Protein AF-A0A8H4XC33-F1 (afdb_monomer_lite)

Foldseek 3Di:
DDDDPDPDDDCPDPVNVVVVPPPPVPPPFPCLPLVSVDVVVDADDAAADDPVVLQVVLLVVLVVQQVVLQVLLVCCVVCVVVCLVVLLPDDLVRQLVVLCVVPVPAAADQQLVVVVVVVDDLVRLLVLDDCVVCLQCNPGHSVQSSDSPRVSVVSVVSNPDGQLVCPVVSVVSNVSSDVSNSDDDHDDGQWDAQSHPDDGSSRHRHIDGNVVVVVVVVVVVVVVPDPPPPDDPPDPDDDD

Sequence (240 aa):
MDLRRNHQFDPFSEESQQLYGQDDSVPNIDWSNATEFLTAMGGPMPELPSPTEVRRRANENSTKIFSSYHSLKQILGRHEGTIQKRWTKKTRQQRLQILLKAWPAMPTSHRPDFEAFRKESKEERERGFKYKDHFMWPYINQEDLSQPKLMLLLLNARGRHPPPAFAAADNDAMHLGMVTKALIAIFFNEHTMVLHGATTAEEYGKPVDWTHIQMLLTGCIHGSNSSLVKDSSSLNHRLA

Organism: NCBI:txid1208366

Structure (mmCIF, N/CA/C/O backbone):
data_AF-A0A8H4XC33-F1
#
_entry.id   AF-A0A8H4XC33-F1
#
loop_
_atom_site.group_PDB
_atom_site.id
_atom_site.type_symbol
_atom_site.label_atom_id
_atom_site.label_alt_id
_atom_site.label_comp_id
_atom_site.label_asym_id
_atom_site.label_entity_id
_atom_site.label_seq_id
_atom_site.pdbx_PDB_ins_code
_atom_site.Cartn_x
_atom_site.Cartn_y
_atom_site.Cartn_z
_atom_site.occupancy
_atom_site.B_iso_or_equiv
_atom_site.auth_seq_id
_atom_site.auth_comp_id
_atom_site.auth_asym_id
_atom_site.auth_atom_id
_atom_site.pdbx_PDB_model_num
ATOM 1 N N . MET A 1 1 ? -27.492 25.957 -40.405 1.00 43.25 1 MET A N 1
ATOM 2 C CA . MET A 1 1 ? -27.665 24.683 -39.682 1.00 43.25 1 MET A CA 1
ATOM 3 C C . MET A 1 1 ? -26.274 24.199 -39.341 1.00 43.25 1 MET A C 1
ATOM 5 O O . MET A 1 1 ? -25.521 23.904 -40.259 1.00 43.25 1 MET A O 1
ATOM 9 N N . ASP A 1 2 ? -25.903 24.250 -38.064 1.00 47.25 2 ASP A N 1
ATOM 10 C CA . ASP A 1 2 ? -24.550 23.917 -37.621 1.00 47.25 2 ASP A CA 1
ATOM 11 C C . ASP A 1 2 ? -24.263 22.428 -37.820 1.00 47.25 2 ASP A C 1
ATOM 13 O O . ASP A 1 2 ? -24.884 21.562 -37.197 1.00 47.25 2 ASP A O 1
ATOM 17 N N . LEU A 1 3 ? -23.308 22.139 -38.703 1.00 55.38 3 LEU A N 1
ATOM 18 C CA . LEU A 1 3 ? -22.684 20.830 -38.835 1.00 55.38 3 LEU A CA 1
ATOM 19 C C . LEU A 1 3 ? -21.923 20.556 -37.536 1.00 55.38 3 LEU A C 1
ATOM 21 O O . LEU A 1 3 ? -20.837 21.093 -37.310 1.00 55.38 3 LEU A O 1
ATOM 25 N N . ARG A 1 4 ? -22.507 19.740 -36.652 1.00 59.75 4 ARG A N 1
ATOM 26 C CA . ARG A 1 4 ? -21.780 19.177 -35.509 1.00 59.75 4 ARG A CA 1
ATOM 27 C C . ARG A 1 4 ? -20.501 18.532 -36.039 1.00 59.75 4 ARG A C 1
ATOM 29 O O . ARG A 1 4 ? -20.578 17.639 -36.881 1.00 59.75 4 ARG A O 1
ATOM 36 N N . ARG A 1 5 ? -19.339 18.976 -35.547 1.00 64.31 5 ARG A N 1
ATOM 37 C CA . ARG A 1 5 ? -18.066 18.302 -35.825 1.00 64.31 5 ARG A CA 1
ATOM 38 C C . ARG A 1 5 ? -18.189 16.860 -35.351 1.00 64.31 5 ARG A C 1
ATOM 40 O O . ARG A 1 5 ? -18.452 16.609 -34.175 1.00 64.31 5 ARG A O 1
ATOM 47 N N . ASN A 1 6 ? -18.058 15.931 -36.287 1.00 71.19 6 ASN A N 1
ATOM 48 C CA . ASN A 1 6 ? -18.017 14.520 -35.970 1.00 71.19 6 ASN A CA 1
ATOM 49 C C . ASN A 1 6 ? -16.629 14.214 -35.390 1.00 71.19 6 ASN A C 1
ATOM 51 O O . ASN A 1 6 ? -15.632 14.360 -36.084 1.00 71.19 6 ASN A O 1
ATOM 55 N N . HIS A 1 7 ? -16.568 13.853 -34.108 1.00 74.94 7 HIS A N 1
ATOM 56 C CA . HIS A 1 7 ? -15.327 13.472 -33.415 1.00 74.94 7 HIS A CA 1
ATOM 57 C C . HIS A 1 7 ? -15.080 11.958 -33.449 1.00 74.94 7 HIS A C 1
ATOM 59 O O . HIS A 1 7 ? -14.221 11.445 -32.734 1.00 74.94 7 HIS A O 1
ATOM 65 N N . GLN A 1 8 ? -15.880 11.228 -34.223 1.00 77.50 8 GLN A N 1
ATOM 66 C CA . GLN A 1 8 ? -15.767 9.789 -34.353 1.00 77.50 8 GLN A CA 1
ATOM 67 C C . GLN A 1 8 ? -14.624 9.470 -35.317 1.00 77.50 8 GLN A C 1
ATOM 69 O O . GLN A 1 8 ? -14.627 9.927 -36.458 1.00 77.50 8 GLN A O 1
ATOM 74 N N . PHE A 1 9 ? -13.635 8.725 -34.827 1.00 77.44 9 PHE A N 1
ATOM 75 C CA . PHE A 1 9 ? -12.493 8.292 -35.624 1.00 77.44 9 PHE A CA 1
ATOM 76 C C . PHE A 1 9 ? -12.973 7.388 -36.767 1.00 77.44 9 PHE A C 1
ATOM 78 O O . PHE A 1 9 ? -13.566 6.338 -36.511 1.00 77.44 9 PHE A O 1
ATOM 85 N N . ASP A 1 10 ? -12.736 7.814 -38.009 1.00 80.88 10 ASP A N 1
ATOM 86 C CA . ASP A 1 10 ? -13.006 7.034 -39.215 1.00 80.88 10 ASP A CA 1
ATOM 87 C C . ASP A 1 10 ? -11.683 6.475 -39.763 1.00 80.88 10 ASP A C 1
ATOM 89 O O . ASP A 1 10 ? -10.930 7.224 -40.397 1.00 80.88 10 ASP A O 1
ATOM 93 N N . PRO A 1 11 ? -11.397 5.175 -39.549 1.00 74.44 11 PRO A N 1
ATOM 94 C CA . PRO A 1 11 ? -10.138 4.559 -39.959 1.00 74.44 11 PRO A CA 1
ATOM 95 C C . PRO A 1 11 ? -9.949 4.506 -41.482 1.00 74.44 11 PRO A C 1
ATOM 97 O O . PRO A 1 11 ? -8.845 4.215 -41.936 1.00 74.44 11 PRO A O 1
ATOM 100 N N . PHE A 1 12 ? -10.992 4.780 -42.275 1.00 80.31 12 PHE A N 1
ATOM 101 C CA . PHE A 1 12 ? -10.938 4.767 -43.739 1.00 80.31 12 PHE A CA 1
ATOM 102 C C . PHE A 1 12 ? -10.943 6.168 -44.363 1.00 80.31 12 PHE A C 1
ATOM 104 O O . PHE A 1 12 ? -10.911 6.281 -45.589 1.00 80.31 12 PHE A O 1
ATOM 111 N N . SER A 1 13 ? -10.954 7.223 -43.545 1.00 81.81 13 SER A N 1
ATOM 112 C CA . SER A 1 13 ? -10.859 8.609 -44.013 1.00 81.81 13 SER A CA 1
ATOM 113 C C . SER A 1 13 ? -9.546 8.881 -44.757 1.00 81.81 13 SER A C 1
ATOM 115 O O . SER A 1 13 ? -8.515 8.278 -44.458 1.00 81.81 13 SER A O 1
ATOM 117 N N . GLU A 1 14 ? -9.556 9.830 -45.700 1.00 75.69 14 GLU A N 1
ATOM 118 C CA . GLU A 1 14 ? -8.335 10.279 -46.395 1.00 75.69 14 GLU A CA 1
ATOM 119 C C . GLU A 1 14 ? -7.260 10.771 -45.410 1.00 75.69 14 GLU A C 1
ATOM 121 O O . GLU A 1 14 ? -6.078 10.515 -45.615 1.00 75.69 14 GLU A O 1
ATOM 126 N N . GLU A 1 15 ? -7.668 11.409 -44.307 1.00 73.62 15 GLU A N 1
ATOM 127 C CA . GLU A 1 15 ? -6.778 11.838 -43.218 1.00 73.62 15 GLU A CA 1
ATOM 128 C C . GLU A 1 15 ? -6.097 10.639 -42.534 1.00 73.62 15 GLU A C 1
ATOM 130 O O . GLU A 1 15 ? -4.891 10.659 -42.299 1.00 73.62 15 GLU A O 1
ATOM 135 N N . SER A 1 16 ? -6.834 9.548 -42.291 1.00 72.12 16 SER A N 1
ATOM 136 C CA . SER A 1 16 ? -6.253 8.314 -41.743 1.00 72.12 16 SER A CA 1
ATOM 137 C C . SER A 1 16 ? -5.345 7.609 -42.751 1.00 72.12 16 SER A C 1
ATOM 139 O O . SER A 1 16 ? -4.293 7.102 -42.375 1.00 72.12 16 SER A O 1
ATOM 141 N N . GLN A 1 17 ? -5.696 7.612 -44.040 1.00 71.50 17 GLN A N 1
ATOM 142 C CA . GLN A 1 17 ? -4.863 7.033 -45.101 1.00 71.50 17 GL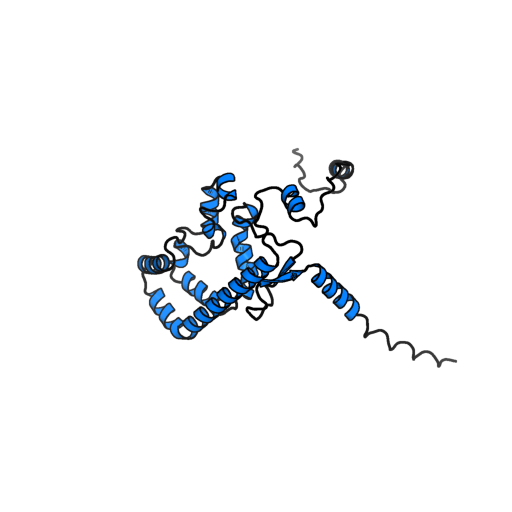N A CA 1
ATOM 143 C C . GLN A 1 17 ? -3.530 7.781 -45.272 1.00 71.50 17 GLN A C 1
ATOM 145 O O . GLN A 1 17 ? -2.513 7.152 -45.562 1.00 71.50 17 GLN A O 1
ATOM 150 N N . GLN A 1 18 ? -3.506 9.096 -45.028 1.00 67.44 18 GLN A N 1
ATOM 151 C CA . GLN A 1 18 ? -2.278 9.898 -45.039 1.00 67.44 18 GLN A CA 1
ATOM 152 C C . GLN A 1 18 ? -1.321 9.532 -43.893 1.00 67.44 18 GLN A C 1
ATOM 154 O O . GLN A 1 18 ? -0.112 9.539 -44.106 1.00 67.44 18 GLN A O 1
ATOM 159 N N . LEU A 1 19 ? -1.836 9.119 -42.726 1.00 62.94 19 LEU A N 1
ATOM 160 C CA . LEU A 1 19 ? -1.011 8.642 -41.604 1.00 62.94 19 LEU A CA 1
ATOM 161 C C . LEU A 1 19 ? -0.298 7.312 -41.905 1.00 62.94 19 LEU A C 1
ATOM 163 O O . LEU A 1 19 ? 0.776 7.064 -41.367 1.00 62.94 19 LEU A O 1
ATOM 167 N N . TYR A 1 20 ? -0.871 6.459 -42.761 1.00 58.78 20 TYR A N 1
ATOM 168 C CA . TYR A 1 20 ? -0.251 5.190 -43.173 1.00 58.78 20 TYR A CA 1
ATOM 169 C C . TYR A 1 20 ? 0.753 5.346 -44.325 1.00 58.78 20 TYR A C 1
ATOM 171 O O . TYR A 1 20 ? 1.583 4.463 -44.530 1.00 58.78 20 TYR A O 1
ATOM 179 N N . GLY A 1 21 ? 0.657 6.431 -45.102 1.00 55.84 21 GLY A N 1
ATOM 180 C CA . GLY A 1 21 ? 1.517 6.701 -46.261 1.00 55.84 21 GLY A CA 1
ATOM 181 C C . GLY A 1 21 ? 2.782 7.498 -45.940 1.00 55.84 21 GLY A C 1
ATOM 182 O O . GLY A 1 21 ? 3.617 7.697 -46.823 1.00 55.84 21 GLY A O 1
ATOM 183 N N . GLN A 1 22 ? 2.923 7.968 -44.702 1.00 56.00 22 GLN A N 1
ATOM 184 C CA . GLN A 1 22 ? 4.105 8.679 -44.251 1.00 56.00 22 GLN A CA 1
ATOM 185 C C . GLN A 1 22 ? 5.155 7.647 -43.816 1.00 56.00 22 GLN A C 1
ATOM 187 O O . GLN A 1 22 ? 5.096 7.112 -42.711 1.00 56.00 22 GLN A O 1
ATOM 192 N N . ASP A 1 23 ? 6.100 7.337 -44.709 1.00 54.41 23 ASP A N 1
ATOM 193 C CA . ASP A 1 23 ? 7.349 6.626 -44.389 1.00 54.41 23 ASP A CA 1
ATOM 194 C C . ASP A 1 23 ? 8.243 7.552 -43.548 1.00 54.41 23 ASP A C 1
ATOM 196 O O . ASP A 1 23 ? 9.328 7.977 -43.947 1.00 54.41 23 ASP A O 1
ATOM 200 N N . ASP A 1 24 ? 7.732 7.950 -42.383 1.00 56.59 24 ASP A N 1
ATOM 201 C CA . ASP A 1 24 ? 8.553 8.468 -41.310 1.00 56.59 24 ASP A CA 1
ATOM 202 C C . ASP A 1 24 ? 9.349 7.257 -40.847 1.00 56.59 24 ASP A C 1
ATOM 204 O O . ASP A 1 24 ? 8.843 6.427 -40.093 1.00 56.59 24 ASP A O 1
ATOM 208 N N . SER A 1 25 ? 10.560 7.116 -41.386 1.00 57.09 25 SER A N 1
ATOM 209 C CA . SER A 1 25 ? 11.497 6.052 -41.061 1.00 57.09 25 SER A CA 1
ATOM 210 C C . SER A 1 25 ? 11.599 5.951 -39.543 1.00 57.09 25 SER A C 1
ATOM 212 O O . SER A 1 25 ? 12.321 6.732 -38.911 1.00 57.09 25 SER A O 1
ATOM 214 N N . VAL A 1 26 ? 10.823 5.045 -38.947 1.00 58.88 26 VAL A N 1
ATOM 215 C CA . VAL A 1 26 ? 10.834 4.840 -37.507 1.00 58.88 26 VAL A CA 1
ATOM 216 C C . VAL A 1 26 ? 12.280 4.471 -37.209 1.00 58.88 26 VAL A C 1
ATOM 218 O O . VAL A 1 26 ? 12.784 3.529 -37.833 1.00 58.88 26 VAL A O 1
ATOM 221 N N . PRO A 1 27 ? 12.999 5.240 -36.371 1.00 66.88 27 PRO A N 1
ATOM 222 C CA . PRO A 1 27 ? 14.381 4.913 -36.072 1.00 66.88 27 PRO A CA 1
ATOM 223 C C . PRO A 1 27 ? 14.435 3.441 -35.666 1.00 66.88 27 PRO A C 1
ATOM 225 O O . PRO A 1 27 ? 13.534 2.965 -34.972 1.00 66.88 27 PRO A O 1
ATOM 228 N N . ASN A 1 28 ? 15.436 2.713 -36.169 1.00 78.81 28 ASN A N 1
ATOM 229 C CA . ASN A 1 28 ? 15.623 1.292 -35.888 1.00 78.81 28 ASN A CA 1
ATOM 230 C C . ASN A 1 28 ? 15.989 1.119 -34.406 1.00 78.81 28 ASN A C 1
ATOM 232 O O . ASN A 1 28 ? 17.160 0.993 -34.062 1.00 78.81 28 ASN A O 1
ATOM 236 N N . ILE A 1 29 ? 14.979 1.239 -33.549 1.00 79.75 29 ILE A N 1
ATOM 237 C CA . ILE A 1 29 ? 15.050 1.136 -32.100 1.00 79.75 29 ILE A CA 1
ATOM 238 C C . ILE A 1 29 ? 15.049 -0.347 -31.770 1.00 79.75 29 ILE A C 1
ATOM 240 O O . ILE A 1 29 ? 14.124 -1.071 -32.155 1.00 79.75 29 ILE A O 1
ATOM 244 N N . ASP A 1 30 ? 16.058 -0.795 -31.029 1.00 82.00 30 ASP A N 1
ATOM 245 C CA . ASP A 1 30 ? 16.004 -2.109 -30.413 1.00 82.00 30 ASP A CA 1
ATOM 246 C C . ASP A 1 30 ? 15.009 -2.065 -29.245 1.00 82.00 30 ASP A C 1
ATOM 248 O O . ASP A 1 30 ? 15.321 -1.632 -28.136 1.00 82.00 30 ASP A O 1
ATOM 252 N N . TRP A 1 31 ? 13.778 -2.513 -29.498 1.00 77.50 31 TRP A N 1
ATOM 253 C CA . TRP A 1 31 ? 12.710 -2.566 -28.495 1.00 77.50 31 TRP A CA 1
ATOM 254 C C . TRP A 1 31 ? 13.004 -3.548 -27.348 1.00 7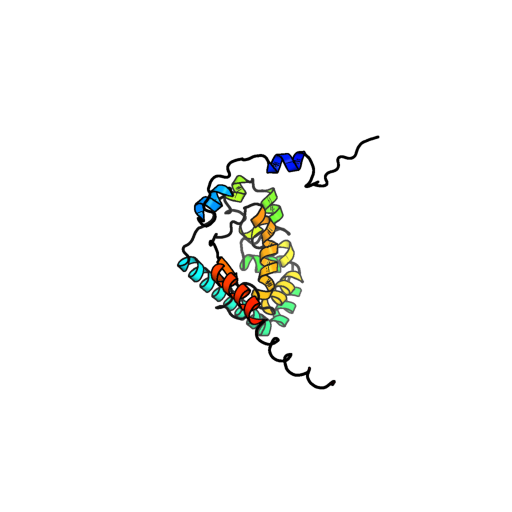7.50 31 TRP A C 1
ATOM 256 O O . TRP A 1 31 ? 12.365 -3.451 -26.300 1.00 77.50 31 TRP A O 1
ATOM 266 N N . SER A 1 32 ? 13.982 -4.449 -27.510 1.00 79.50 32 SER A N 1
ATOM 267 C CA . SER A 1 32 ? 14.494 -5.316 -26.442 1.00 79.50 32 SER A CA 1
ATOM 268 C C . SER A 1 32 ? 15.621 -4.655 -25.637 1.00 79.50 32 SER A C 1
ATOM 270 O O . SER A 1 32 ? 15.938 -5.103 -24.531 1.00 79.50 32 SER A O 1
ATOM 272 N N . ASN A 1 33 ? 16.201 -3.550 -26.115 1.00 84.19 33 ASN A N 1
ATOM 273 C CA . ASN A 1 33 ? 17.115 -2.732 -25.330 1.00 84.19 33 ASN A CA 1
ATOM 274 C C . ASN A 1 33 ? 16.324 -1.768 -24.438 1.00 84.19 33 ASN A C 1
ATOM 276 O O . ASN A 1 33 ? 15.783 -0.758 -24.885 1.00 84.19 33 ASN A O 1
ATOM 280 N N . ALA A 1 34 ? 16.325 -2.048 -23.132 1.00 82.19 34 ALA A N 1
ATOM 281 C CA . ALA A 1 34 ? 15.631 -1.247 -22.124 1.00 82.19 34 ALA A CA 1
ATOM 282 C C . ALA A 1 34 ? 15.929 0.261 -22.211 1.00 82.19 34 ALA A C 1
ATOM 284 O O . ALA A 1 34 ? 15.036 1.077 -21.998 1.00 82.19 34 ALA A O 1
ATOM 285 N N . THR A 1 35 ? 17.174 0.640 -22.512 1.00 85.38 35 THR A N 1
ATOM 286 C CA . THR A 1 35 ? 17.578 2.052 -22.551 1.00 85.38 35 THR A CA 1
ATOM 287 C C . THR A 1 35 ? 17.027 2.736 -23.795 1.00 85.38 35 THR A C 1
ATOM 289 O O . THR A 1 35 ? 16.424 3.798 -23.677 1.00 85.38 35 THR A O 1
ATOM 292 N N . GLU A 1 36 ? 17.178 2.118 -24.969 1.00 84.12 36 GLU A N 1
ATOM 293 C CA . GLU A 1 36 ? 16.654 2.666 -26.226 1.00 84.12 36 GLU A CA 1
ATOM 294 C C . GLU A 1 36 ? 15.127 2.771 -26.195 1.00 84.12 36 GLU A C 1
ATOM 296 O O . GLU A 1 36 ? 14.578 3.823 -26.529 1.00 84.12 36 GLU A O 1
ATOM 301 N N . PHE A 1 37 ? 14.454 1.734 -25.686 1.00 81.38 37 PHE A N 1
ATOM 302 C CA . PHE A 1 37 ? 13.011 1.727 -25.465 1.00 81.38 37 PHE A CA 1
ATOM 303 C C . PHE A 1 37 ? 12.550 2.906 -24.598 1.00 81.38 37 PHE A C 1
ATOM 305 O O . PHE A 1 37 ? 11.680 3.683 -24.994 1.00 81.38 37 PHE A O 1
ATOM 312 N N . LEU A 1 38 ? 13.138 3.068 -23.409 1.00 83.75 38 LEU A N 1
ATOM 313 C CA . LEU A 1 38 ? 12.729 4.110 -22.465 1.00 83.75 38 LEU A CA 1
ATOM 314 C C . LEU A 1 38 ? 13.062 5.515 -22.976 1.00 83.75 38 LEU A C 1
ATOM 316 O O . LEU A 1 38 ? 12.283 6.445 -22.761 1.00 83.75 38 LEU A O 1
ATOM 320 N N . THR A 1 39 ? 14.182 5.677 -23.684 1.00 85.31 39 THR A N 1
ATOM 321 C CA . THR A 1 39 ? 14.526 6.939 -24.346 1.00 85.31 39 THR A CA 1
ATOM 322 C C . THR A 1 39 ? 13.511 7.295 -25.430 1.00 85.31 39 THR A C 1
ATOM 324 O O . THR A 1 39 ? 13.077 8.445 -25.477 1.00 85.31 39 THR A O 1
ATOM 327 N N . ALA A 1 40 ? 13.083 6.330 -26.248 1.00 83.88 40 ALA A N 1
ATOM 328 C CA . ALA A 1 40 ? 12.067 6.546 -27.277 1.00 83.88 40 ALA A CA 1
ATOM 329 C C . ALA A 1 40 ? 10.687 6.890 -26.686 1.00 83.88 40 ALA A C 1
ATOM 331 O O . ALA A 1 40 ? 9.989 7.756 -27.209 1.00 83.88 40 ALA A O 1
ATOM 332 N N . MET A 1 41 ? 10.309 6.261 -25.566 1.00 78.75 41 MET A N 1
ATOM 333 C CA . MET A 1 41 ? 9.047 6.533 -24.859 1.00 78.75 41 MET A CA 1
ATOM 334 C C . MET A 1 41 ? 9.023 7.904 -24.156 1.00 78.75 41 MET A C 1
ATOM 336 O O . MET A 1 41 ? 7.950 8.476 -23.938 1.00 78.75 41 MET A O 1
ATOM 340 N N . GLY A 1 42 ? 10.197 8.444 -23.808 1.00 81.19 42 GLY A N 1
ATOM 341 C CA . GLY A 1 42 ? 10.372 9.747 -23.169 1.00 81.19 42 GLY A CA 1
ATOM 342 C C . GLY A 1 42 ? 9.878 9.831 -21.714 1.00 81.19 42 GLY A C 1
ATOM 343 O O . GLY A 1 42 ? 9.166 8.977 -21.190 1.00 81.19 42 GLY A O 1
ATOM 344 N N . GLY A 1 43 ? 10.224 10.928 -21.032 1.00 79.06 43 GLY A N 1
ATOM 345 C CA . GLY A 1 43 ? 9.919 11.132 -19.609 1.00 79.06 43 GLY A CA 1
ATOM 346 C C . GLY A 1 43 ? 11.085 10.789 -18.675 1.00 79.06 43 GLY A C 1
ATOM 347 O O . GLY A 1 43 ? 12.214 10.627 -19.134 1.00 79.06 43 GLY A O 1
ATOM 348 N N . PRO A 1 44 ? 10.842 10.741 -17.355 1.00 82.75 44 PRO A N 1
ATOM 349 C CA . PRO A 1 44 ? 11.894 10.470 -16.388 1.00 82.75 44 PRO A CA 1
ATOM 350 C C . PRO A 1 44 ? 12.352 9.011 -16.495 1.00 82.75 44 PRO A C 1
ATOM 352 O O . PRO A 1 44 ? 11.532 8.092 -16.497 1.00 82.75 44 PRO A O 1
ATOM 355 N N . MET A 1 45 ? 13.669 8.809 -16.575 1.00 84.94 45 MET A N 1
ATOM 356 C CA . MET A 1 45 ? 14.270 7.480 -16.675 1.00 84.94 45 MET A CA 1
ATOM 357 C C . MET A 1 45 ? 14.035 6.696 -15.368 1.00 84.94 45 MET A C 1
ATOM 359 O O . MET A 1 45 ? 14.431 7.180 -14.301 1.00 84.94 45 MET A O 1
ATOM 363 N N . PRO A 1 46 ? 13.401 5.510 -15.412 1.00 86.44 46 PRO A N 1
ATOM 364 C CA . PRO A 1 46 ? 13.229 4.660 -14.241 1.00 86.44 46 PRO A CA 1
ATOM 365 C C . PRO A 1 46 ? 14.554 4.053 -13.767 1.00 86.44 46 PRO A C 1
ATOM 367 O O . PRO A 1 46 ? 15.562 4.040 -14.472 1.00 86.44 46 PRO A O 1
ATOM 370 N N . GLU A 1 47 ? 14.538 3.487 -12.561 1.00 88.19 47 GLU A N 1
ATOM 371 C CA . GLU A 1 47 ? 15.629 2.625 -12.109 1.00 88.19 47 GLU A CA 1
ATOM 372 C C . GLU A 1 47 ? 15.675 1.350 -12.970 1.00 88.19 47 GLU A C 1
ATOM 374 O O . GLU A 1 47 ? 14.641 0.711 -13.192 1.00 88.19 47 GLU A O 1
ATOM 379 N N . LEU A 1 48 ? 16.885 0.969 -13.394 1.00 88.44 48 LEU A N 1
ATOM 380 C CA . LEU A 1 48 ? 17.188 -0.247 -14.158 1.00 88.44 48 LEU A CA 1
ATOM 381 C C . LEU A 1 48 ? 18.064 -1.207 -13.329 1.00 88.44 48 LEU A C 1
ATOM 383 O O . LEU A 1 48 ? 19.256 -1.365 -13.604 1.00 88.44 48 LEU A O 1
ATOM 387 N N . PRO A 1 49 ? 17.524 -1.813 -12.258 1.00 88.06 49 PRO A N 1
ATOM 388 C CA . PRO A 1 49 ? 18.277 -2.743 -11.426 1.00 88.06 49 PRO A CA 1
ATOM 389 C C . PRO A 1 49 ? 18.598 -4.044 -12.173 1.00 88.06 49 PRO A C 1
ATOM 391 O O . PRO A 1 49 ? 17.871 -4.482 -13.064 1.00 88.06 49 PRO A O 1
ATOM 394 N N . SER A 1 50 ? 19.673 -4.718 -11.755 1.00 90.00 50 SER A N 1
ATOM 395 C CA . SER A 1 50 ? 20.026 -6.029 -12.307 1.00 90.00 50 SER A CA 1
ATOM 396 C C . SER A 1 50 ? 18.959 -7.089 -11.975 1.00 90.00 50 SER A C 1
ATOM 398 O O . SER A 1 50 ? 18.295 -6.995 -10.937 1.00 90.00 50 SER A O 1
ATOM 400 N N . PRO A 1 51 ? 18.826 -8.165 -12.775 1.00 88.69 51 PRO A N 1
ATOM 401 C CA . PRO A 1 51 ? 17.853 -9.226 -12.504 1.00 88.69 51 PRO A CA 1
ATOM 402 C C . PRO A 1 51 ? 17.992 -9.855 -11.109 1.00 88.69 51 PRO A C 1
ATOM 404 O O . PRO A 1 51 ? 17.004 -10.211 -10.466 1.00 88.69 51 PRO A O 1
ATOM 407 N N . THR A 1 52 ? 19.227 -9.989 -10.620 1.00 91.25 52 THR A N 1
ATOM 408 C CA . THR A 1 52 ? 19.513 -10.513 -9.277 1.00 91.25 52 THR A CA 1
ATOM 409 C C . THR A 1 52 ? 19.014 -9.566 -8.192 1.00 91.25 52 THR A C 1
ATOM 411 O O . THR A 1 52 ? 18.414 -10.020 -7.219 1.00 91.25 52 THR A O 1
ATOM 414 N N . GLU A 1 53 ? 19.196 -8.261 -8.382 1.00 92.56 53 GLU A N 1
ATOM 415 C CA . GLU A 1 53 ? 18.711 -7.248 -7.450 1.00 92.56 53 GLU A CA 1
ATOM 416 C C . GLU A 1 53 ? 17.178 -7.192 -7.418 1.00 92.56 53 GLU A C 1
ATOM 418 O O . GLU A 1 53 ? 16.592 -7.155 -6.337 1.00 92.56 53 GLU A O 1
ATOM 423 N N . VAL A 1 54 ? 16.514 -7.278 -8.577 1.00 91.69 54 VAL A N 1
ATOM 424 C CA . VAL A 1 54 ? 15.043 -7.349 -8.649 1.00 91.69 54 VAL A CA 1
ATOM 425 C C . VAL A 1 54 ? 14.520 -8.561 -7.889 1.00 91.69 54 VAL A C 1
ATOM 427 O O . VAL A 1 54 ? 13.638 -8.416 -7.043 1.00 91.69 54 VAL A O 1
ATOM 430 N N . ARG A 1 55 ? 15.084 -9.751 -8.137 1.00 92.56 55 ARG A N 1
ATOM 431 C CA . ARG A 1 55 ? 14.684 -10.983 -7.439 1.00 92.56 55 ARG A CA 1
ATOM 432 C C . ARG A 1 55 ? 14.882 -10.877 -5.929 1.00 92.56 55 ARG A C 1
ATOM 434 O O . ARG A 1 55 ? 13.995 -11.277 -5.176 1.00 92.56 55 ARG A O 1
ATOM 441 N N . ARG A 1 56 ? 16.005 -10.304 -5.488 1.00 95.00 56 ARG A N 1
ATOM 442 C CA . ARG A 1 56 ? 16.291 -10.069 -4.068 1.00 95.00 56 ARG A CA 1
ATOM 443 C C . ARG A 1 56 ? 15.256 -9.131 -3.442 1.00 95.00 56 ARG A C 1
ATOM 445 O O . ARG A 1 56 ? 14.617 -9.506 -2.463 1.00 95.00 56 ARG A O 1
ATOM 452 N N . ARG A 1 57 ? 15.034 -7.947 -4.031 1.00 95.06 57 ARG A N 1
ATOM 453 C CA . ARG A 1 57 ? 14.047 -6.966 -3.538 1.00 95.06 57 ARG A CA 1
ATOM 454 C C . ARG A 1 57 ? 12.635 -7.544 -3.507 1.00 95.06 57 ARG A C 1
ATOM 456 O O . ARG A 1 57 ? 11.916 -7.343 -2.532 1.00 95.06 57 ARG A O 1
ATOM 463 N N . ALA A 1 58 ? 12.244 -8.266 -4.553 1.00 94.00 58 ALA A N 1
ATOM 464 C CA . ALA A 1 58 ? 10.942 -8.912 -4.637 1.00 94.00 58 ALA A CA 1
ATOM 465 C C . ALA A 1 58 ? 10.738 -9.929 -3.505 1.00 94.00 58 ALA A C 1
ATOM 467 O O . ALA A 1 58 ? 9.729 -9.869 -2.802 1.00 94.00 58 ALA A O 1
ATOM 468 N N . ASN A 1 59 ? 11.722 -10.803 -3.273 1.00 95.44 59 ASN A N 1
ATOM 469 C CA . ASN A 1 59 ? 11.666 -11.793 -2.201 1.00 95.44 59 ASN A CA 1
ATOM 470 C C . ASN A 1 59 ? 11.616 -11.141 -0.807 1.00 95.44 59 ASN A C 1
ATOM 472 O O . ASN A 1 59 ? 10.774 -11.502 0.019 1.00 95.44 59 ASN A O 1
ATOM 476 N N . GLU A 1 60 ? 12.455 -10.133 -0.558 1.00 97.06 60 GLU A N 1
ATOM 477 C CA . GLU A 1 60 ? 12.469 -9.401 0.712 1.00 97.06 60 GLU A CA 1
ATOM 478 C C . GLU A 1 60 ? 11.141 -8.691 0.981 1.00 97.06 60 GLU A C 1
ATOM 480 O O . GLU A 1 60 ? 10.614 -8.744 2.095 1.00 97.06 60 GLU A O 1
ATOM 485 N N . ASN A 1 61 ? 10.581 -8.032 -0.034 1.00 96.31 61 ASN A N 1
ATOM 486 C CA . ASN A 1 61 ? 9.315 -7.320 0.091 1.00 96.31 61 ASN A CA 1
ATOM 487 C C . ASN A 1 61 ? 8.154 -8.284 0.310 1.00 96.31 61 ASN A C 1
ATOM 489 O O . ASN A 1 61 ? 7.352 -8.062 1.215 1.00 96.31 61 ASN A O 1
ATOM 493 N N . SER A 1 62 ? 8.087 -9.375 -0.453 1.00 97.06 62 SER A N 1
ATOM 494 C CA . SER A 1 62 ? 7.048 -10.386 -0.274 1.00 97.06 62 SER A CA 1
ATOM 495 C C . SER A 1 62 ? 7.092 -11.001 1.127 1.00 97.06 62 SER A C 1
ATOM 497 O O . SER A 1 62 ? 6.079 -11.036 1.830 1.00 97.06 62 SER A O 1
ATOM 499 N N . THR A 1 63 ? 8.288 -11.352 1.606 1.00 97.69 63 THR A N 1
ATOM 500 C CA . THR A 1 63 ? 8.496 -11.859 2.971 1.00 97.69 63 THR A CA 1
ATOM 501 C C . THR A 1 63 ? 7.991 -10.868 4.025 1.00 97.69 63 THR A C 1
ATOM 503 O O . THR A 1 63 ? 7.259 -11.246 4.943 1.00 97.69 63 THR A O 1
ATOM 506 N N . LYS A 1 64 ? 8.318 -9.575 3.887 1.00 98.06 64 LYS A N 1
ATOM 507 C CA . LYS A 1 64 ? 7.851 -8.516 4.802 1.00 98.06 64 LYS A CA 1
ATOM 508 C C . LYS A 1 64 ? 6.334 -8.331 4.760 1.00 98.06 64 LYS A C 1
ATOM 510 O O . LYS A 1 64 ? 5.713 -8.176 5.815 1.00 98.06 64 LYS A O 1
ATOM 515 N N . ILE A 1 65 ? 5.741 -8.355 3.567 1.00 97.38 65 ILE A N 1
ATOM 516 C CA . ILE A 1 65 ? 4.295 -8.214 3.356 1.00 97.38 65 ILE A CA 1
ATOM 517 C C . ILE A 1 65 ? 3.557 -9.365 4.041 1.00 97.38 65 ILE A C 1
ATOM 519 O O . ILE A 1 65 ? 2.656 -9.124 4.847 1.00 97.38 65 ILE A O 1
ATOM 523 N N . PHE A 1 66 ? 3.970 -10.609 3.793 1.00 97.38 66 PHE A N 1
ATOM 524 C CA . PHE A 1 66 ? 3.345 -11.772 4.416 1.00 97.38 66 PHE A CA 1
ATOM 525 C C . PHE A 1 66 ? 3.584 -11.811 5.925 1.00 97.38 66 PHE A C 1
ATOM 527 O O . PHE A 1 66 ? 2.653 -12.108 6.669 1.00 97.38 66 PHE A O 1
ATOM 534 N N . SER A 1 67 ? 4.776 -11.463 6.411 1.00 97.94 67 SER A N 1
ATOM 535 C CA . SER A 1 67 ? 5.044 -11.365 7.854 1.00 97.94 67 SER A CA 1
ATOM 536 C C . SER A 1 67 ? 4.118 -10.347 8.539 1.00 97.94 67 SER A C 1
ATOM 538 O O . SER A 1 67 ? 3.504 -10.632 9.575 1.00 97.94 67 SER A O 1
ATOM 540 N N . SER A 1 68 ? 3.926 -9.184 7.909 1.00 97.56 68 SER A N 1
ATOM 541 C CA . SER A 1 68 ? 3.023 -8.134 8.391 1.00 97.56 68 SER A CA 1
ATOM 542 C C . SER A 1 68 ? 1.556 -8.578 8.357 1.00 97.56 68 SER A C 1
ATOM 544 O O . SER A 1 68 ? 0.830 -8.369 9.330 1.00 97.56 68 SER A O 1
ATOM 546 N N . TYR A 1 69 ? 1.128 -9.257 7.285 1.00 97.75 69 TYR A N 1
ATOM 547 C CA . TYR A 1 69 ? -0.206 -9.857 7.172 1.00 97.75 69 TYR A CA 1
ATOM 548 C C . TYR A 1 69 ? -0.477 -10.868 8.293 1.00 97.75 69 TYR A C 1
ATOM 550 O O . TYR A 1 69 ? -1.487 -10.759 8.988 1.00 97.75 69 TYR A O 1
ATOM 558 N N . HIS A 1 70 ? 0.431 -11.822 8.518 1.00 98.00 70 HIS A N 1
ATOM 559 C CA . HIS A 1 70 ? 0.276 -12.824 9.573 1.00 98.00 70 HIS A CA 1
ATOM 560 C C . HIS A 1 70 ? 0.218 -12.180 10.958 1.00 98.00 70 HIS A C 1
ATOM 562 O O . HIS A 1 70 ? -0.640 -12.540 11.767 1.00 98.00 70 HIS A O 1
ATOM 568 N N . SER A 1 71 ? 1.075 -11.190 11.211 1.00 98.06 71 SER A N 1
ATOM 569 C CA . SER A 1 71 ? 1.076 -10.434 12.464 1.00 98.06 71 SER A CA 1
ATOM 570 C C . SER A 1 71 ? -0.264 -9.730 12.691 1.00 98.06 71 SER A C 1
ATOM 572 O O . SER A 1 71 ? -0.878 -9.889 13.748 1.00 98.06 71 SER A O 1
ATOM 574 N N . LEU A 1 72 ? -0.776 -9.015 11.683 1.00 98.12 72 LEU A N 1
ATOM 575 C CA . LEU A 1 72 ? -2.077 -8.349 11.755 1.00 98.12 72 LEU A CA 1
ATOM 576 C C . LEU A 1 72 ? -3.216 -9.354 11.974 1.00 98.12 72 LEU A C 1
ATOM 578 O O . LEU A 1 72 ? -4.052 -9.156 12.856 1.00 98.12 72 LEU A O 1
ATOM 582 N N . LYS A 1 73 ? -3.226 -10.456 11.219 1.00 98.12 73 LYS A N 1
ATOM 583 C CA . LYS A 1 73 ? -4.218 -11.530 11.342 1.00 98.12 73 LYS A CA 1
ATOM 584 C C . LYS A 1 73 ? -4.253 -12.110 12.755 1.00 98.12 73 LYS A C 1
ATOM 586 O O . LYS A 1 73 ? -5.331 -12.264 13.326 1.00 98.12 73 LYS A O 1
ATOM 591 N N . GLN A 1 74 ? -3.091 -12.386 13.350 1.00 98.19 74 GLN A N 1
ATOM 592 C CA . GLN A 1 74 ? -2.993 -12.890 14.723 1.00 98.19 74 GLN A CA 1
ATOM 593 C C . GLN A 1 74 ? -3.467 -11.862 15.757 1.00 98.19 74 GLN A C 1
ATOM 595 O O . GLN A 1 74 ? -4.192 -12.220 16.689 1.00 98.19 74 GLN A O 1
ATOM 600 N N . ILE A 1 75 ? -3.093 -10.589 15.591 1.00 98.12 75 ILE A N 1
ATOM 601 C CA . ILE A 1 75 ? -3.545 -9.498 16.464 1.00 98.12 75 ILE A CA 1
ATOM 602 C C . ILE A 1 75 ? -5.070 -9.400 16.435 1.00 98.12 75 ILE A C 1
ATOM 604 O O . ILE A 1 75 ? -5.696 -9.347 17.492 1.00 98.12 75 ILE A O 1
ATOM 608 N N . LEU A 1 76 ? -5.683 -9.417 15.250 1.00 98.00 76 LEU A N 1
ATOM 609 C CA . LEU A 1 76 ? -7.138 -9.351 15.131 1.00 98.00 76 LEU A CA 1
ATOM 610 C C . LEU A 1 76 ? -7.809 -10.609 15.685 1.00 98.00 76 LEU A C 1
ATOM 612 O O . LEU A 1 76 ? -8.756 -10.481 16.455 1.00 98.00 76 LEU A O 1
ATOM 616 N N . GLY A 1 77 ? -7.267 -11.800 15.422 1.00 97.56 77 GLY A N 1
ATOM 617 C CA . GLY A 1 77 ? -7.798 -13.045 15.984 1.00 97.56 77 GLY A CA 1
ATOM 618 C C . GLY A 1 77 ? -7.897 -13.033 17.516 1.00 97.56 77 GLY A C 1
ATOM 619 O O . GLY A 1 77 ? -8.838 -13.586 18.075 1.00 97.56 77 GLY A O 1
ATOM 620 N N . ARG A 1 78 ? -6.966 -12.357 18.204 1.00 98.06 78 ARG A N 1
ATOM 621 C CA . ARG A 1 78 ? -6.955 -12.253 19.675 1.00 98.06 78 ARG A CA 1
ATOM 622 C C . ARG A 1 78 ? -7.676 -11.020 20.215 1.00 98.06 78 ARG A C 1
ATOM 624 O O . ARG A 1 78 ? -8.213 -11.052 21.321 1.00 98.06 78 ARG A O 1
ATOM 631 N N . HIS A 1 79 ? -7.633 -9.906 19.488 1.00 98.06 79 HIS A N 1
ATOM 632 C CA . HIS A 1 79 ? -7.949 -8.590 20.046 1.00 98.06 79 HIS A CA 1
ATOM 633 C C . HIS A 1 79 ? -9.000 -7.798 19.266 1.00 98.06 79 HIS A C 1
ATOM 635 O O . HIS A 1 79 ? -9.336 -6.701 19.711 1.00 98.06 79 HIS A O 1
ATOM 641 N N . GLU A 1 80 ? -9.572 -8.316 18.174 1.00 97.00 80 GLU A N 1
ATOM 642 C CA . GLU A 1 80 ? -10.518 -7.574 17.324 1.00 97.00 80 GLU A CA 1
ATOM 643 C C . GLU A 1 80 ? -11.685 -6.975 18.123 1.00 97.00 80 GLU A C 1
ATOM 645 O O . GLU A 1 80 ? -11.893 -5.763 18.072 1.00 97.00 80 GLU A O 1
ATOM 650 N N . GLY A 1 81 ? -12.380 -7.761 18.954 1.00 97.81 81 GLY A N 1
ATOM 651 C CA . GLY A 1 81 ? -13.492 -7.245 19.768 1.00 97.81 81 GLY A CA 1
ATOM 652 C C . GLY A 1 81 ? -13.071 -6.144 20.753 1.00 97.81 81 GLY A C 1
ATOM 653 O O . GLY A 1 81 ? -13.786 -5.159 20.957 1.00 97.81 81 GLY A O 1
ATOM 654 N N . THR A 1 82 ? -11.865 -6.252 21.323 1.00 98.25 82 THR A N 1
ATOM 655 C CA . THR A 1 82 ? -11.309 -5.219 22.212 1.00 98.25 82 THR A CA 1
ATOM 656 C C . THR A 1 82 ? -10.932 -3.960 21.432 1.00 98.25 82 THR A C 1
ATOM 658 O O . THR A 1 82 ? -11.232 -2.854 21.888 1.00 98.25 82 THR A O 1
ATOM 661 N N . ILE A 1 83 ? -10.313 -4.112 20.258 1.00 97.75 83 ILE A N 1
ATOM 662 C CA . ILE A 1 83 ? -9.949 -3.012 19.359 1.00 97.75 83 ILE A CA 1
ATOM 663 C C . ILE A 1 83 ? -11.210 -2.263 18.930 1.00 97.75 83 ILE A C 1
ATOM 665 O O . ILE A 1 83 ? -11.279 -1.056 19.142 1.00 97.75 83 ILE A O 1
ATOM 669 N N . GLN A 1 84 ? -12.238 -2.957 18.435 1.00 97.75 84 GLN A N 1
ATOM 670 C CA . GLN A 1 84 ? -13.501 -2.349 18.005 1.00 97.75 84 GLN A CA 1
ATOM 671 C C . GLN A 1 84 ? -14.183 -1.579 19.146 1.00 97.75 84 GLN A C 1
ATOM 673 O O . GLN A 1 84 ? -14.526 -0.401 18.992 1.00 97.75 84 GLN A O 1
ATOM 678 N N . LYS A 1 85 ? -14.316 -2.202 20.328 1.00 97.50 85 LYS A N 1
ATOM 679 C CA . LYS A 1 85 ? -14.939 -1.575 21.506 1.00 97.50 85 LYS A CA 1
ATOM 680 C C . LYS A 1 85 ? -14.169 -0.341 21.974 1.00 97.50 85 LYS A C 1
ATOM 682 O O . LYS A 1 85 ? -14.783 0.665 22.325 1.00 97.50 85 LYS A O 1
ATOM 687 N N . ARG A 1 86 ? -12.833 -0.397 22.003 1.00 97.69 86 ARG A N 1
ATOM 688 C CA . ARG A 1 86 ? -11.997 0.736 22.431 1.00 97.69 86 ARG A CA 1
ATOM 689 C C . ARG A 1 86 ? -11.946 1.836 21.377 1.00 97.69 86 ARG A C 1
ATOM 691 O O . ARG A 1 86 ? -12.000 3.001 21.749 1.00 97.69 86 ARG A O 1
ATOM 698 N N . TRP A 1 87 ? -11.852 1.489 20.097 1.00 97.75 87 TRP A N 1
ATOM 699 C CA . TRP A 1 87 ? -11.791 2.446 18.994 1.00 97.75 87 TRP A CA 1
ATOM 700 C C . TRP A 1 87 ? -13.076 3.265 18.884 1.00 97.75 87 TRP A C 1
ATOM 702 O O . TRP A 1 87 ? -13.018 4.491 18.849 1.00 97.75 87 TRP A O 1
ATOM 712 N N . THR A 1 88 ? -14.234 2.602 18.945 1.00 96.12 88 THR A N 1
ATOM 713 C CA . THR A 1 88 ? -15.552 3.254 18.837 1.00 96.12 88 THR A CA 1
ATOM 714 C C . THR A 1 88 ? -15.802 4.258 19.964 1.00 96.12 88 THR A C 1
ATOM 716 O O . THR A 1 88 ? -16.471 5.266 19.764 1.00 96.12 88 THR A O 1
ATOM 719 N N . LYS A 1 89 ? -15.219 4.025 21.147 1.00 97.12 89 LYS A N 1
ATOM 720 C CA . LYS A 1 89 ? -15.318 4.938 22.296 1.00 97.12 89 LYS A CA 1
ATOM 721 C C . LYS A 1 89 ? -14.392 6.154 22.211 1.00 97.12 89 LYS A C 1
ATOM 723 O O . LYS A 1 89 ? -14.538 7.068 23.016 1.00 97.12 89 LYS A O 1
ATOM 728 N N . LYS A 1 90 ? -13.415 6.173 21.299 1.00 97.94 90 LYS A N 1
ATOM 729 C CA . LYS A 1 90 ? -12.448 7.273 21.205 1.00 97.94 90 LYS A CA 1
ATOM 730 C C . LYS A 1 90 ? -13.027 8.464 20.457 1.00 97.94 90 LYS A C 1
ATOM 732 O O . LYS A 1 90 ? -13.655 8.323 19.403 1.00 97.94 90 LYS A O 1
ATOM 737 N N . THR A 1 91 ? -12.718 9.661 20.941 1.00 98.12 91 THR A N 1
ATOM 738 C CA . THR A 1 91 ? -12.997 10.892 20.193 1.00 98.12 91 THR A CA 1
ATOM 739 C C . THR A 1 91 ? -12.162 10.935 18.911 1.00 98.12 91 THR A C 1
ATOM 741 O O . THR A 1 91 ? -11.166 10.216 18.772 1.00 98.12 91 THR A O 1
ATOM 744 N N . ARG A 1 92 ? -12.553 11.784 17.954 1.00 97.62 92 ARG A N 1
ATOM 745 C CA . ARG A 1 92 ? -11.786 11.976 16.714 1.00 97.62 92 ARG A CA 1
ATOM 746 C C . ARG A 1 92 ? -10.340 12.394 17.005 1.00 97.62 92 ARG A C 1
ATOM 748 O O . ARG A 1 92 ? -9.420 11.821 16.435 1.00 97.62 92 ARG A O 1
ATOM 755 N N . GLN A 1 93 ? -10.137 13.322 17.943 1.00 98.00 93 GLN A N 1
ATOM 756 C CA . GLN A 1 93 ? -8.802 13.777 18.350 1.00 98.00 93 GLN A CA 1
ATOM 757 C C . GLN A 1 93 ? -7.952 12.633 18.921 1.00 98.00 93 GLN A C 1
ATOM 759 O O . GLN A 1 93 ? -6.801 12.478 18.537 1.00 98.00 93 GLN A O 1
ATOM 764 N N . GLN A 1 94 ? -8.518 11.778 19.778 1.00 98.44 94 GLN A N 1
ATOM 765 C CA . GLN A 1 94 ? -7.792 10.625 20.326 1.00 98.44 94 GLN A CA 1
ATOM 766 C C . GLN A 1 94 ? -7.414 9.597 19.253 1.00 98.44 94 GLN A C 1
ATOM 768 O O . GLN A 1 94 ? -6.338 9.007 19.323 1.00 98.44 94 GLN A O 1
ATOM 773 N N . ARG A 1 95 ? -8.295 9.362 18.272 1.00 98.50 95 ARG A N 1
ATOM 774 C CA . ARG A 1 95 ? -8.000 8.494 17.122 1.00 98.50 95 ARG A CA 1
ATOM 775 C C . ARG A 1 95 ? -6.868 9.070 16.287 1.00 98.50 95 ARG A C 1
ATOM 777 O O . ARG A 1 95 ? -5.920 8.353 15.992 1.00 98.50 95 ARG A O 1
ATOM 784 N N . LEU A 1 96 ? -6.921 10.369 16.006 1.00 98.19 96 LEU A N 1
ATOM 785 C CA . LEU A 1 96 ? -5.870 11.066 15.279 1.00 98.19 96 LEU A CA 1
ATOM 786 C C . LEU A 1 96 ? -4.511 10.971 15.986 1.00 98.19 96 LEU A C 1
ATOM 788 O O . LEU A 1 96 ? -3.521 10.643 15.348 1.00 98.19 96 LEU A O 1
ATOM 792 N N . GLN A 1 97 ? -4.467 11.169 17.305 1.00 98.25 97 GLN A N 1
ATOM 793 C CA . GLN A 1 97 ? -3.233 11.016 18.084 1.00 98.25 97 GLN A CA 1
ATOM 794 C C . GLN A 1 97 ? -2.634 9.607 17.969 1.00 98.25 97 GLN A C 1
ATOM 796 O O . GLN A 1 97 ? -1.420 9.452 17.878 1.00 98.25 97 GLN A O 1
ATOM 801 N N . ILE A 1 98 ? -3.472 8.567 17.936 1.00 98.00 98 ILE A N 1
ATOM 802 C CA . ILE A 1 98 ? -3.006 7.188 17.729 1.00 98.00 98 ILE A CA 1
ATOM 803 C C . ILE A 1 98 ? -2.455 7.003 16.312 1.00 98.00 98 ILE A C 1
ATOM 805 O O . ILE A 1 98 ? -1.390 6.410 16.158 1.00 98.00 98 ILE A O 1
ATOM 809 N N . LEU A 1 99 ? -3.159 7.512 15.296 1.00 97.56 99 LEU A N 1
ATOM 810 C CA . LEU A 1 99 ? -2.734 7.420 13.897 1.00 97.56 99 LEU A CA 1
ATOM 811 C C . LEU A 1 99 ? -1.397 8.133 13.675 1.00 97.56 99 LEU A C 1
ATOM 813 O O . LEU A 1 99 ? -0.482 7.534 13.124 1.00 97.56 99 LEU A O 1
ATOM 817 N N . LEU A 1 100 ? -1.248 9.358 14.182 1.00 97.94 1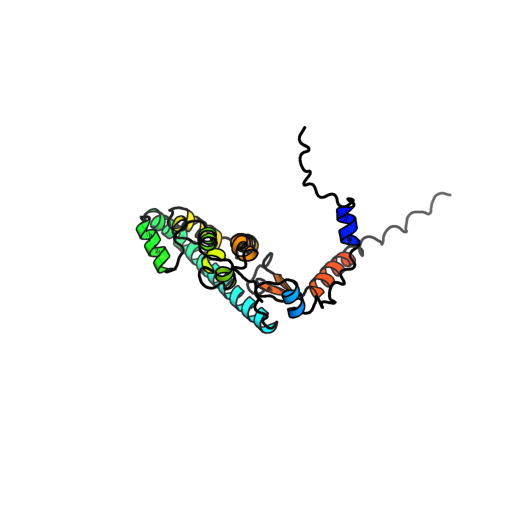00 LEU A N 1
ATOM 818 C CA . LEU A 1 100 ? -0.021 10.148 14.049 1.00 97.94 100 LEU A CA 1
ATOM 819 C C . LEU A 1 100 ? 1.139 9.598 14.878 1.00 97.94 100 LEU A C 1
ATOM 821 O O . LEU A 1 100 ? 2.294 9.747 14.493 1.00 97.94 100 LEU A O 1
ATOM 825 N N . LYS A 1 101 ? 0.858 8.904 15.986 1.00 98.00 101 LYS A N 1
ATOM 826 C CA . LYS A 1 101 ? 1.895 8.160 16.708 1.00 98.00 101 LYS A CA 1
ATOM 827 C C . LYS A 1 101 ? 2.449 7.002 15.871 1.00 98.00 101 LYS A C 1
ATOM 829 O O . LYS A 1 101 ? 3.633 6.703 15.975 1.00 98.00 101 LYS A O 1
ATOM 834 N N . ALA A 1 102 ? 1.602 6.338 15.085 1.00 94.88 102 ALA A N 1
ATOM 835 C CA . ALA A 1 102 ? 2.022 5.252 14.203 1.00 94.88 102 ALA A CA 1
ATOM 836 C C . ALA A 1 102 ? 2.655 5.770 12.900 1.00 94.88 102 ALA A C 1
ATOM 838 O O . ALA A 1 102 ? 3.589 5.158 12.394 1.00 94.88 102 ALA A O 1
ATOM 839 N N . TRP A 1 103 ? 2.165 6.897 12.379 1.00 95.06 103 TRP A N 1
ATOM 840 C CA . TRP A 1 103 ? 2.644 7.528 11.153 1.00 95.06 103 TRP A CA 1
ATOM 841 C C . TRP A 1 103 ? 2.600 9.060 11.280 1.00 95.06 103 TRP A C 1
ATOM 843 O O . TRP A 1 103 ? 1.580 9.681 10.967 1.00 95.06 103 TRP A O 1
ATOM 853 N N . PRO A 1 104 ? 3.711 9.695 11.698 1.00 95.00 104 PRO A N 1
ATOM 854 C CA . PRO A 1 104 ? 3.742 11.136 11.967 1.00 95.00 104 PRO A CA 1
ATOM 855 C C . PRO A 1 104 ? 3.406 12.024 10.762 1.00 95.00 104 PRO A C 1
ATOM 857 O O . PRO A 1 104 ? 2.750 13.047 10.919 1.00 95.00 104 PRO A O 1
ATOM 860 N N . ALA A 1 105 ? 3.818 11.618 9.560 1.00 93.81 105 ALA A N 1
ATOM 861 C CA . ALA A 1 105 ? 3.580 12.334 8.306 1.00 93.81 105 ALA A CA 1
ATOM 862 C C . ALA A 1 105 ? 2.324 11.860 7.538 1.00 93.81 105 ALA A C 1
ATOM 864 O O . ALA A 1 105 ? 2.286 11.957 6.315 1.00 93.81 105 ALA A O 1
ATOM 865 N N . MET A 1 106 ? 1.307 11.312 8.219 1.00 96.56 106 MET A N 1
ATOM 866 C CA . MET A 1 106 ? 0.077 10.863 7.551 1.00 96.56 106 MET A CA 1
ATOM 867 C C . MET A 1 106 ? -0.639 12.051 6.874 1.00 96.56 106 MET A C 1
ATOM 869 O O . MET A 1 106 ? -0.874 13.058 7.550 1.00 96.56 106 MET A O 1
ATOM 873 N N . PRO A 1 107 ? -1.051 11.950 5.596 1.00 96.75 107 PRO A N 1
ATOM 874 C CA . PRO A 1 107 ? -1.744 13.032 4.897 1.00 96.75 107 PRO A CA 1
ATOM 875 C C . PRO A 1 107 ? -3.034 13.465 5.599 1.00 96.75 107 PRO A C 1
ATOM 877 O O . PRO A 1 107 ? -3.763 12.638 6.147 1.00 96.75 107 PRO A O 1
ATOM 880 N N . THR A 1 108 ? -3.329 14.765 5.600 1.00 96.56 108 THR A N 1
ATOM 881 C CA . THR A 1 108 ? -4.454 15.322 6.369 1.00 96.56 108 THR A CA 1
ATOM 882 C C . THR A 1 108 ? -5.816 15.090 5.725 1.00 96.56 108 THR A C 1
ATOM 884 O O . THR A 1 108 ? -6.788 14.885 6.449 1.00 96.56 108 THR A O 1
ATOM 887 N N . SER A 1 109 ? -5.890 15.155 4.397 1.00 95.56 109 SER A N 1
ATOM 888 C CA . SER A 1 109 ? -7.132 15.243 3.627 1.00 95.56 109 SER A CA 1
ATOM 889 C C . SER A 1 109 ? -7.524 13.914 2.984 1.00 95.56 109 SER A C 1
ATOM 891 O O . SER A 1 109 ? -6.680 13.053 2.717 1.00 95.56 109 SER A O 1
ATOM 893 N N . HIS A 1 110 ? -8.813 13.771 2.687 1.00 96.50 110 HIS A N 1
ATOM 894 C CA . HIS A 1 110 ? -9.304 12.774 1.747 1.00 96.50 110 HIS A CA 1
ATOM 895 C C . HIS A 1 110 ? -8.694 13.008 0.354 1.00 96.50 110 HIS A C 1
ATOM 897 O O . HIS A 1 110 ? -8.619 14.145 -0.116 1.00 96.50 110 HIS A O 1
ATOM 903 N N . ARG A 1 111 ? -8.295 11.926 -0.331 1.00 95.25 111 ARG A N 1
ATOM 904 C CA . ARG A 1 111 ? -7.613 11.974 -1.644 1.00 95.25 111 ARG A CA 1
ATOM 905 C C . ARG A 1 111 ? -6.370 12.877 -1.640 1.00 95.25 111 ARG A C 1
ATOM 907 O O . ARG A 1 111 ? -6.302 13.866 -2.382 1.00 95.25 111 ARG A O 1
ATOM 914 N N . PRO A 1 112 ? -5.355 12.530 -0.831 1.00 96.94 112 PRO A N 1
ATOM 915 C CA . PRO A 1 112 ? -4.134 13.318 -0.725 1.00 96.94 112 PRO A CA 1
ATOM 916 C C . PRO A 1 112 ? -3.330 13.341 -2.034 1.00 96.94 112 PRO A C 1
ATOM 918 O O . PRO A 1 112 ? -2.554 14.270 -2.252 1.00 96.94 112 PRO A O 1
ATOM 921 N N . ASP A 1 113 ? -3.544 12.363 -2.920 1.00 96.38 113 ASP A N 1
ATOM 922 C CA . ASP A 1 113 ? -3.038 12.308 -4.294 1.00 96.38 113 ASP A CA 1
ATOM 923 C C . ASP A 1 113 ? -3.563 13.473 -5.151 1.00 96.38 113 ASP A C 1
ATOM 925 O O . ASP A 1 113 ? -2.801 14.131 -5.858 1.00 96.38 113 ASP A O 1
ATOM 929 N N . PHE A 1 114 ? -4.853 13.800 -5.035 1.00 96.56 114 PHE A N 1
ATOM 930 C CA . PHE A 1 114 ? -5.460 14.941 -5.728 1.00 96.56 114 PHE A CA 1
ATOM 931 C C . PHE A 1 114 ? -4.998 16.278 -5.145 1.00 96.56 114 PHE A C 1
ATOM 933 O O . PHE A 1 114 ? -4.860 17.266 -5.868 1.00 96.56 114 PHE A O 1
ATOM 940 N N . GLU A 1 115 ? -4.794 16.348 -3.831 1.00 95.44 115 GLU A N 1
ATOM 941 C CA . GLU A 1 115 ? -4.224 17.537 -3.196 1.00 95.44 115 GLU A CA 1
ATOM 942 C C . GLU A 1 115 ? -2.777 17.768 -3.656 1.00 95.44 115 GLU A C 1
ATOM 944 O O . GLU A 1 115 ? -2.436 18.882 -4.054 1.00 95.44 115 GLU A O 1
ATOM 949 N N . ALA A 1 116 ? -1.951 16.718 -3.660 1.00 95.19 116 ALA A N 1
ATOM 950 C CA . ALA A 1 116 ? -0.573 16.766 -4.139 1.00 95.19 116 ALA A CA 1
ATOM 951 C C . ALA A 1 116 ? -0.502 17.195 -5.609 1.00 95.19 116 ALA A C 1
ATOM 953 O O . ALA A 1 116 ? 0.222 18.131 -5.944 1.00 95.19 116 ALA A O 1
ATOM 954 N N . PHE A 1 117 ? -1.334 16.594 -6.467 1.00 94.94 117 PHE A N 1
ATOM 955 C CA . PHE A 1 117 ? -1.401 16.927 -7.889 1.00 94.94 117 PHE A CA 1
ATOM 956 C C . PHE A 1 117 ? -1.677 18.414 -8.147 1.00 94.94 117 PHE A C 1
ATOM 958 O O . PHE A 1 117 ? -1.067 18.997 -9.039 1.00 94.94 117 PHE A O 1
ATOM 965 N N . ARG A 1 118 ? -2.566 19.039 -7.361 1.00 94.44 118 ARG A N 1
ATOM 966 C CA . ARG A 1 118 ? -2.884 20.472 -7.490 1.00 94.44 118 ARG A CA 1
ATOM 967 C C . ARG A 1 118 ? -1.770 21.392 -6.990 1.00 94.44 118 ARG A C 1
ATOM 969 O O . ARG A 1 118 ? -1.728 22.546 -7.400 1.00 94.44 118 ARG A O 1
ATOM 976 N N . LYS A 1 119 ? -0.932 20.917 -6.067 1.00 92.19 119 LYS A N 1
ATOM 977 C CA . LYS A 1 119 ? 0.131 21.713 -5.439 1.00 92.19 119 LYS A CA 1
ATOM 978 C C . LYS A 1 119 ? 1.456 21.651 -6.189 1.00 92.19 119 LYS A C 1
ATOM 980 O O . LYS A 1 119 ? 2.218 22.603 -6.087 1.00 92.19 119 LYS A O 1
ATOM 985 N N . GLU A 1 120 ? 1.748 20.541 -6.859 1.00 92.31 120 GLU A N 1
ATOM 986 C CA . GLU A 1 120 ? 3.013 20.343 -7.571 1.00 92.31 120 GLU A CA 1
ATOM 987 C C . GLU A 1 120 ? 2.916 20.755 -9.039 1.00 92.31 120 GLU A C 1
ATOM 989 O O . GLU A 1 120 ? 1.966 20.385 -9.741 1.00 92.31 120 GLU A O 1
ATOM 994 N N . SER A 1 121 ? 3.954 21.439 -9.525 1.00 91.56 121 SER A N 1
ATOM 995 C CA . SER A 1 121 ? 4.204 21.556 -10.963 1.00 91.56 121 SER A CA 1
ATOM 996 C C . SER A 1 121 ? 4.516 20.183 -11.575 1.00 91.56 121 SER A C 1
ATOM 998 O O . SER A 1 121 ? 4.797 19.206 -10.873 1.00 91.56 121 SER A O 1
ATOM 1000 N N . LYS A 1 122 ? 4.493 20.087 -12.908 1.00 88.25 122 LYS A N 1
ATOM 1001 C CA . LYS A 1 122 ? 4.867 18.850 -13.608 1.00 88.25 122 LYS A CA 1
ATOM 1002 C C . LYS A 1 122 ? 6.309 18.439 -13.279 1.00 88.25 122 LYS A C 1
ATOM 1004 O O . LYS A 1 122 ? 6.560 17.278 -12.979 1.00 88.25 122 LYS A O 1
ATOM 1009 N N . GLU A 1 123 ? 7.228 19.397 -13.272 1.00 88.12 123 GLU A N 1
ATOM 1010 C CA . GLU A 1 123 ? 8.658 19.195 -13.017 1.00 88.12 123 GLU A CA 1
ATOM 1011 C C . GLU A 1 123 ? 8.925 18.816 -11.553 1.00 88.12 123 GLU A C 1
ATOM 1013 O O . GLU A 1 123 ? 9.802 18.009 -11.251 1.00 88.12 123 GLU A O 1
ATOM 1018 N N . GLU A 1 124 ? 8.173 19.388 -10.610 1.00 89.25 124 GLU A N 1
ATOM 1019 C CA . GLU A 1 124 ? 8.227 18.985 -9.202 1.00 89.25 124 GLU A CA 1
ATOM 1020 C C . GLU A 1 124 ? 7.762 17.546 -9.012 1.00 89.25 124 GLU A C 1
ATOM 1022 O O . GLU A 1 124 ? 8.413 16.774 -8.306 1.00 89.25 124 GLU A O 1
ATOM 1027 N N . ARG A 1 125 ? 6.676 17.183 -9.691 1.00 89.19 125 ARG A N 1
ATOM 1028 C CA . ARG A 1 125 ? 6.073 15.860 -9.609 1.00 89.19 125 ARG A CA 1
ATOM 1029 C C . ARG A 1 125 ? 6.955 14.775 -10.211 1.00 89.19 125 ARG A C 1
ATOM 1031 O O . ARG A 1 125 ? 7.137 13.740 -9.583 1.00 89.19 125 ARG A O 1
ATOM 1038 N N . GLU A 1 126 ? 7.550 15.024 -11.377 1.00 85.69 126 GLU A N 1
ATOM 1039 C CA . GLU A 1 126 ? 8.465 14.081 -12.038 1.00 85.69 126 GLU A CA 1
ATOM 1040 C C . GLU A 1 126 ? 9.743 13.822 -11.217 1.00 85.69 126 GLU A C 1
ATOM 1042 O O . GLU A 1 126 ? 10.371 12.777 -11.374 1.00 85.69 126 GLU A O 1
ATOM 1047 N N . ARG A 1 127 ? 10.105 14.718 -10.282 1.00 83.38 127 ARG A N 1
ATOM 1048 C CA . ARG A 1 127 ? 11.166 14.450 -9.292 1.00 83.38 127 ARG A CA 1
ATOM 1049 C C . ARG A 1 127 ? 10.727 13.462 -8.203 1.00 83.38 127 ARG A C 1
ATOM 1051 O O . ARG A 1 127 ?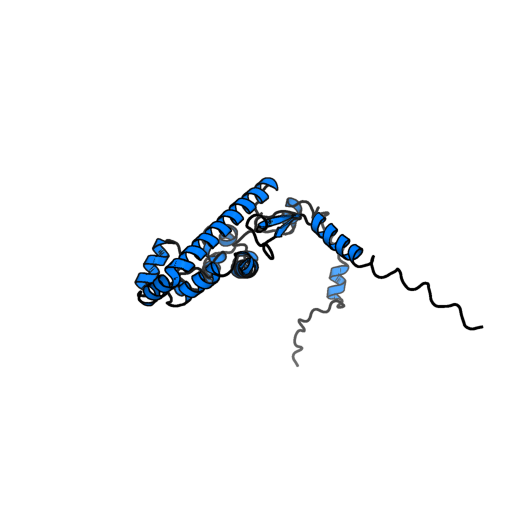 11.581 12.824 -7.606 1.00 83.38 127 ARG A O 1
ATOM 1058 N N . GLY A 1 128 ? 9.430 13.322 -7.926 1.00 71.06 128 GLY A N 1
ATOM 1059 C CA . GLY A 1 128 ? 8.862 12.187 -7.183 1.00 71.06 128 GLY A CA 1
ATOM 1060 C C . GLY A 1 128 ? 9.179 12.087 -5.684 1.00 71.06 128 GLY A C 1
ATOM 1061 O O . GLY A 1 128 ? 8.924 11.041 -5.089 1.00 71.06 128 GLY A O 1
ATOM 1062 N N . PHE A 1 129 ? 9.731 13.124 -5.042 1.00 73.38 129 PHE A N 1
ATOM 1063 C CA . PHE A 1 129 ? 10.187 13.018 -3.643 1.00 73.38 129 PHE A CA 1
ATOM 1064 C C . PHE A 1 129 ? 9.203 13.550 -2.595 1.00 73.38 129 PHE A C 1
ATOM 1066 O O . PHE A 1 129 ? 9.152 13.015 -1.491 1.00 73.38 129 PHE A O 1
ATOM 1073 N N . LYS A 1 130 ? 8.436 14.606 -2.891 1.00 85.44 130 LYS A N 1
ATOM 1074 C CA . LYS A 1 130 ? 7.738 15.379 -1.847 1.00 85.44 130 LYS A CA 1
ATOM 1075 C C . LYS A 1 130 ? 6.430 14.741 -1.379 1.00 85.44 130 LYS A C 1
ATOM 1077 O O . LYS A 1 130 ? 6.206 14.652 -0.176 1.00 85.44 130 LYS A O 1
ATOM 1082 N N . TYR A 1 131 ? 5.585 14.293 -2.306 1.00 91.81 131 TYR A N 1
ATOM 1083 C CA . TYR A 1 131 ? 4.282 13.692 -1.991 1.00 91.81 131 TYR A CA 1
ATOM 1084 C C . TYR A 1 131 ? 4.147 12.247 -2.479 1.00 91.81 131 TYR A C 1
ATOM 1086 O O . TYR A 1 131 ? 3.037 11.774 -2.709 1.00 91.81 131 TYR A O 1
ATOM 1094 N N . LYS A 1 132 ? 5.260 11.517 -2.619 1.00 91.81 132 LYS A N 1
ATOM 1095 C CA . LYS A 1 132 ? 5.263 10.126 -3.104 1.00 91.81 132 LYS A CA 1
ATOM 1096 C C . LYS A 1 132 ? 4.220 9.253 -2.397 1.00 91.81 132 LYS A C 1
ATOM 1098 O O . LYS A 1 132 ? 3.417 8.590 -3.045 1.00 91.81 132 LYS A O 1
ATOM 1103 N N . ASP A 1 133 ? 4.186 9.327 -1.071 1.00 93.06 133 ASP A N 1
ATOM 1104 C CA . ASP A 1 133 ? 3.280 8.543 -0.229 1.00 93.06 133 ASP A CA 1
ATOM 1105 C C . ASP A 1 133 ? 1.802 8.889 -0.457 1.00 93.06 133 ASP A C 1
ATOM 1107 O O . ASP A 1 133 ? 0.938 8.026 -0.320 1.00 93.06 133 ASP A O 1
ATOM 1111 N N . HIS A 1 134 ? 1.502 10.131 -0.852 1.00 95.75 134 HIS A N 1
ATOM 1112 C CA . HIS A 1 134 ? 0.136 10.566 -1.143 1.00 95.75 134 HIS A CA 1
ATOM 1113 C C . HIS A 1 134 ? -0.407 9.853 -2.381 1.00 95.75 134 HIS A C 1
ATOM 1115 O O . HIS A 1 134 ? -1.551 9.408 -2.384 1.00 95.75 134 HIS A O 1
ATOM 1121 N N . PHE A 1 135 ? 0.431 9.738 -3.414 1.00 95.31 135 PHE A N 1
ATOM 1122 C CA . PHE A 1 135 ? 0.109 9.018 -4.641 1.00 95.31 135 PHE A CA 1
ATOM 1123 C C . PHE A 1 135 ? 0.135 7.501 -4.446 1.00 95.31 135 PHE A C 1
ATOM 1125 O O . PHE A 1 135 ? -0.620 6.792 -5.104 1.00 95.31 135 PHE A O 1
ATOM 1132 N N . MET A 1 136 ? 1.000 7.001 -3.559 1.00 94.62 136 MET A N 1
ATOM 1133 C CA . MET A 1 136 ? 1.163 5.567 -3.321 1.00 94.62 136 MET A CA 1
ATOM 1134 C C . MET A 1 136 ? 0.034 4.981 -2.462 1.00 94.62 136 MET A C 1
ATOM 1136 O O . MET A 1 136 ? -0.403 3.858 -2.700 1.00 94.62 136 MET A O 1
ATOM 1140 N N . TRP A 1 137 ? -0.470 5.736 -1.481 1.00 95.25 137 TRP A N 1
ATOM 1141 C CA . TRP A 1 137 ? -1.479 5.257 -0.531 1.00 95.25 137 TRP A CA 1
ATOM 1142 C C . TRP A 1 137 ? -2.601 6.280 -0.296 1.00 95.25 137 TRP A C 1
ATOM 1144 O O . TRP A 1 137 ? -2.799 6.740 0.832 1.00 95.25 137 TRP A O 1
ATOM 1154 N N . PRO A 1 138 ? -3.401 6.620 -1.322 1.00 95.69 138 PRO A N 1
ATOM 1155 C CA . PRO A 1 138 ? -4.392 7.697 -1.222 1.00 95.69 138 PRO A CA 1
ATOM 1156 C C . PRO A 1 138 ? -5.506 7.434 -0.193 1.00 95.69 138 PRO A C 1
ATOM 1158 O O . PRO A 1 138 ? -6.149 8.361 0.300 1.00 95.69 138 PRO A O 1
ATOM 1161 N N . TYR A 1 139 ? -5.733 6.174 0.175 1.00 94.69 139 TYR A N 1
ATOM 1162 C CA . TYR A 1 139 ? -6.710 5.781 1.195 1.00 94.69 139 TYR A CA 1
ATOM 1163 C C . TYR A 1 139 ? -6.156 5.806 2.633 1.00 94.69 139 TYR A C 1
ATOM 1165 O O . TYR A 1 139 ? -6.904 5.557 3.579 1.00 94.69 139 TYR A O 1
ATOM 1173 N N . ILE A 1 140 ? -4.863 6.092 2.829 1.00 96.19 140 ILE A N 1
ATOM 1174 C CA . ILE A 1 140 ? -4.254 6.244 4.156 1.00 96.19 140 ILE A CA 1
ATOM 1175 C C . ILE A 1 140 ? -4.137 7.732 4.480 1.00 96.19 140 ILE A C 1
ATOM 1177 O O . ILE A 1 140 ? -3.150 8.384 4.153 1.00 96.19 140 ILE A O 1
ATOM 1181 N N . ASN A 1 141 ? -5.163 8.280 5.130 1.00 97.31 141 ASN A N 1
ATOM 1182 C CA . ASN A 1 141 ? -5.208 9.691 5.502 1.00 97.31 141 ASN A CA 1
ATOM 1183 C C . ASN A 1 141 ? -5.945 9.919 6.831 1.00 97.31 141 ASN A C 1
ATOM 1185 O O . ASN A 1 141 ? -6.700 9.072 7.318 1.00 97.31 141 ASN A O 1
ATOM 1189 N N . GLN A 1 142 ? -5.707 11.081 7.433 1.00 98.06 142 GLN A N 1
ATOM 1190 C CA . GLN A 1 142 ? -6.263 11.455 8.729 1.00 98.06 142 GLN A CA 1
ATOM 1191 C C . GLN A 1 142 ? -7.779 11.649 8.671 1.00 98.06 142 GLN A C 1
ATOM 1193 O O . GLN A 1 142 ? -8.480 11.233 9.595 1.00 98.06 142 GLN A O 1
ATOM 1198 N N . GLU A 1 143 ? -8.296 12.299 7.630 1.00 97.56 143 GLU A N 1
ATOM 1199 C CA . GLU A 1 143 ? -9.721 12.597 7.485 1.00 97.56 143 GLU A CA 1
ATOM 1200 C C . GLU A 1 143 ? -10.575 11.326 7.547 1.00 97.56 143 GLU A C 1
ATOM 1202 O O . GLU A 1 143 ? -11.486 11.241 8.375 1.00 97.56 143 GLU A O 1
ATOM 1207 N N . ASP A 1 144 ? -10.197 10.311 6.775 1.00 97.19 144 ASP A N 1
ATOM 1208 C CA . ASP A 1 144 ? -10.898 9.038 6.662 1.00 97.19 144 ASP A CA 1
ATOM 1209 C C . ASP A 1 144 ? -10.604 8.113 7.841 1.00 97.19 144 ASP A C 1
ATOM 1211 O O . ASP A 1 144 ? -11.518 7.634 8.517 1.00 97.19 144 ASP A O 1
ATOM 1215 N N . LEU A 1 145 ? -9.329 7.865 8.151 1.00 97.44 145 LEU A N 1
ATOM 1216 C CA . LEU A 1 145 ? -8.979 6.892 9.188 1.00 97.44 145 LEU A CA 1
ATOM 1217 C C . LEU A 1 145 ? -9.325 7.391 10.588 1.00 97.44 145 LEU A C 1
ATOM 1219 O O . LEU A 1 145 ? -9.533 6.581 11.491 1.00 97.44 145 LEU A O 1
ATOM 1223 N N . SER A 1 146 ? -9.465 8.705 10.791 1.00 97.12 146 SER A N 1
ATOM 1224 C CA . SER A 1 146 ? -9.989 9.228 12.051 1.00 97.12 146 SER A CA 1
ATOM 1225 C C . SER A 1 146 ? -11.488 8.998 12.216 1.00 97.12 146 SER A C 1
ATOM 1227 O O . SER A 1 146 ? -11.978 9.263 13.311 1.00 97.12 146 SER A O 1
ATOM 1229 N N . GLN A 1 147 ? -12.225 8.483 11.221 1.00 95.44 147 GLN A N 1
ATOM 1230 C CA . GLN A 1 147 ? -13.642 8.125 11.342 1.00 95.44 147 GLN A CA 1
ATOM 1231 C C . GLN A 1 147 ? -13.857 6.822 12.142 1.00 95.44 147 GLN A C 1
ATOM 1233 O O . GLN A 1 147 ? -12.958 5.984 12.241 1.00 95.44 147 GLN A O 1
ATOM 1238 N N . PRO A 1 148 ? -15.042 6.610 12.760 1.00 93.88 148 PRO A N 1
ATOM 1239 C CA . PRO A 1 148 ? -15.227 5.475 13.670 1.00 93.88 148 PRO A CA 1
ATOM 1240 C C . PRO A 1 148 ? -15.149 4.120 12.962 1.00 93.88 148 PRO A C 1
ATOM 1242 O O . PRO A 1 148 ? -14.705 3.144 13.558 1.00 93.88 148 PRO A O 1
ATOM 1245 N N . LYS A 1 149 ? -15.586 4.067 11.696 1.00 96.38 149 LYS A N 1
ATOM 1246 C CA . LYS A 1 149 ? -15.753 2.823 10.936 1.00 96.38 149 LYS A CA 1
ATOM 1247 C C . LYS A 1 149 ? -14.574 2.508 10.016 1.00 96.38 149 LYS A C 1
ATOM 1249 O O . LYS A 1 149 ? -14.152 1.359 9.978 1.00 96.38 149 LYS A O 1
ATOM 1254 N N . LEU A 1 150 ? -14.036 3.498 9.300 1.00 96.44 150 LEU A N 1
ATOM 1255 C CA . LEU A 1 150 ? -13.093 3.259 8.198 1.00 96.44 150 LEU A CA 1
ATOM 1256 C C . LEU A 1 150 ? -11.796 2.575 8.649 1.00 96.44 150 LEU A C 1
ATOM 1258 O O . LEU A 1 150 ? -11.379 1.608 8.022 1.00 96.44 150 LEU A O 1
ATOM 1262 N N . MET A 1 151 ? -11.222 2.974 9.788 1.00 96.56 151 MET A N 1
ATOM 1263 C CA . MET A 1 151 ? -10.051 2.280 10.340 1.00 96.56 151 MET A CA 1
ATOM 1264 C C . MET A 1 151 ? -10.347 0.811 10.684 1.00 96.56 151 MET A C 1
ATOM 1266 O O . MET A 1 151 ? -9.528 -0.068 10.431 1.00 96.56 151 MET A O 1
ATOM 1270 N N . LEU A 1 152 ? -11.528 0.521 11.241 1.00 97.56 152 LEU A N 1
ATOM 1271 C CA . LEU A 1 152 ? -11.918 -0.853 11.573 1.00 97.56 152 LEU A CA 1
ATOM 1272 C C . LEU A 1 152 ? -12.152 -1.690 10.313 1.00 97.56 152 LEU A C 1
ATOM 1274 O O . LEU A 1 152 ? -11.758 -2.852 10.288 1.00 97.56 152 LEU A O 1
ATOM 1278 N N . LEU A 1 153 ? -12.739 -1.099 9.269 1.00 97.44 153 LEU A N 1
ATOM 1279 C CA . LEU A 1 153 ? -12.917 -1.745 7.967 1.00 97.44 153 LEU A CA 1
ATOM 1280 C C . LEU A 1 153 ? -11.573 -2.048 7.301 1.00 97.44 153 LEU A C 1
ATOM 1282 O O . LEU A 1 153 ? -11.379 -3.163 6.826 1.00 97.44 153 LEU A O 1
ATOM 1286 N N . LEU A 1 154 ? -10.627 -1.102 7.331 1.00 96.94 154 LEU A N 1
ATOM 1287 C CA . LEU A 1 154 ? -9.279 -1.306 6.803 1.00 96.94 154 LEU A CA 1
ATOM 1288 C C . LEU A 1 154 ? -8.584 -2.481 7.501 1.00 96.94 154 LEU A C 1
ATOM 1290 O O . LEU A 1 154 ? -8.080 -3.382 6.832 1.00 96.94 154 LEU A O 1
ATOM 1294 N N . LEU A 1 155 ? -8.592 -2.500 8.838 1.00 96.94 155 LEU A N 1
ATOM 1295 C CA . LEU A 1 155 ? -8.007 -3.597 9.614 1.00 96.94 155 LEU A CA 1
ATOM 1296 C C . LEU A 1 155 ? -8.681 -4.932 9.289 1.00 96.94 155 LEU A C 1
ATOM 1298 O O . LEU A 1 155 ? -7.998 -5.926 9.059 1.00 96.94 155 LEU A O 1
ATOM 1302 N N . ASN A 1 156 ? -10.013 -4.949 9.245 1.00 96.50 156 ASN A N 1
ATOM 1303 C CA . ASN A 1 156 ? -10.784 -6.150 8.965 1.00 96.50 156 ASN A CA 1
ATOM 1304 C C . ASN A 1 156 ? -10.448 -6.736 7.588 1.00 96.50 156 ASN A C 1
ATOM 1306 O O . ASN A 1 156 ? -10.099 -7.913 7.499 1.00 96.50 156 ASN A O 1
ATOM 1310 N N . ALA A 1 157 ? -10.473 -5.904 6.544 1.00 97.12 157 ALA A N 1
ATOM 1311 C CA . ALA A 1 157 ? -10.139 -6.319 5.189 1.00 97.12 157 ALA A CA 1
ATOM 1312 C C . ALA A 1 157 ? -8.700 -6.856 5.121 1.00 97.12 157 ALA A C 1
ATOM 1314 O O . ALA A 1 157 ? -8.476 -7.998 4.716 1.00 97.12 157 ALA A O 1
ATOM 1315 N N . ARG A 1 158 ? -7.722 -6.072 5.596 1.00 96.38 158 ARG A N 1
ATOM 1316 C CA . ARG A 1 158 ? -6.293 -6.410 5.489 1.00 96.38 158 ARG A CA 1
ATOM 1317 C C . ARG A 1 158 ? -5.858 -7.567 6.385 1.00 96.38 158 ARG A C 1
ATOM 1319 O O . ARG A 1 158 ? -4.849 -8.198 6.101 1.00 96.38 158 ARG A O 1
ATOM 1326 N N . GLY A 1 159 ? -6.583 -7.855 7.463 1.00 96.81 159 GLY A N 1
ATOM 1327 C CA . GLY A 1 159 ? -6.265 -8.972 8.351 1.00 96.81 159 GLY A CA 1
ATOM 1328 C C . GLY A 1 159 ? -6.962 -10.285 7.997 1.00 96.81 159 GLY A C 1
ATOM 1329 O O . GLY A 1 159 ? -6.492 -11.345 8.413 1.00 96.81 159 GLY A O 1
ATOM 1330 N N . ARG A 1 160 ? -8.066 -10.253 7.238 1.00 95.81 160 ARG A N 1
ATOM 1331 C CA . ARG A 1 160 ? -8.815 -11.467 6.864 1.00 95.81 160 ARG A CA 1
ATOM 1332 C C . ARG A 1 160 ? -8.472 -12.004 5.485 1.00 95.81 160 ARG A C 1
ATOM 1334 O O . ARG A 1 160 ? -8.514 -13.218 5.301 1.00 95.81 160 ARG A O 1
ATOM 1341 N N . HIS A 1 161 ? -8.074 -11.142 4.558 1.00 96.44 161 HIS A N 1
ATOM 1342 C CA . HIS A 1 161 ? -7.744 -11.542 3.193 1.00 96.44 161 HIS A CA 1
ATOM 1343 C C . HIS A 1 161 ? -6.229 -11.512 2.963 1.00 96.44 161 HIS A C 1
ATOM 1345 O O . HIS A 1 161 ? -5.560 -10.619 3.485 1.00 96.44 161 HIS A O 1
ATOM 1351 N N . PRO A 1 162 ? -5.667 -12.493 2.234 1.00 95.56 162 PRO A N 1
ATOM 1352 C CA . PRO A 1 162 ? -4.233 -12.552 1.984 1.00 95.56 162 PRO A CA 1
ATOM 1353 C C . PRO A 1 162 ? -3.792 -11.409 1.046 1.00 95.56 162 PRO A C 1
ATOM 1355 O O . PRO A 1 162 ? -4.615 -10.911 0.273 1.00 95.56 162 PRO A O 1
ATOM 1358 N N . PRO A 1 163 ? -2.505 -11.009 1.059 1.00 96.44 163 PRO A N 1
ATOM 1359 C CA . PRO A 1 163 ? -2.001 -9.900 0.241 1.00 96.44 163 PRO A CA 1
ATOM 1360 C C . PRO A 1 163 ? -2.378 -9.941 -1.258 1.00 96.44 163 PRO A C 1
ATOM 1362 O O . PRO A 1 163 ? -2.810 -8.907 -1.770 1.00 96.44 163 PRO A O 1
ATOM 1365 N N . PRO A 1 164 ? -2.339 -11.100 -1.953 1.00 96.75 164 PRO A N 1
ATOM 1366 C CA . PRO A 1 164 ? -2.725 -11.213 -3.366 1.00 96.75 164 PRO A CA 1
ATOM 1367 C C . PRO A 1 164 ? -4.153 -10.753 -3.689 1.00 96.75 164 PRO A C 1
ATOM 1369 O O . PRO A 1 164 ? -4.431 -10.354 -4.818 1.00 96.75 164 PRO A O 1
ATOM 1372 N N . ALA A 1 165 ? -5.065 -10.774 -2.709 1.00 96.38 165 ALA A N 1
ATOM 1373 C CA . ALA A 1 165 ? -6.444 -10.323 -2.895 1.00 96.38 165 ALA A CA 1
ATOM 1374 C C . ALA A 1 165 ? -6.555 -8.805 -3.130 1.00 96.38 165 ALA A C 1
ATOM 1376 O O . ALA A 1 165 ? -7.577 -8.339 -3.626 1.00 96.38 165 ALA A O 1
ATOM 1377 N N . PHE A 1 166 ? -5.518 -8.040 -2.780 1.00 95.56 166 PHE A N 1
ATOM 1378 C CA . PHE A 1 166 ? -5.503 -6.584 -2.903 1.00 95.56 166 PHE A CA 1
ATOM 1379 C C . PHE A 1 166 ? -4.569 -6.071 -3.993 1.00 95.56 166 PHE A C 1
ATOM 1381 O O . PHE A 1 166 ? -4.615 -4.884 -4.284 1.00 95.56 166 PHE A O 1
ATOM 1388 N N . ALA A 1 167 ? -3.753 -6.926 -4.616 1.00 94.06 167 ALA A N 1
ATOM 1389 C CA . ALA A 1 167 ? -2.718 -6.489 -5.551 1.00 94.06 167 ALA A CA 1
ATOM 1390 C C . ALA A 1 167 ? -3.258 -5.592 -6.680 1.00 94.06 167 ALA A C 1
ATOM 1392 O O . ALA A 1 167 ? -2.673 -4.549 -6.963 1.00 94.06 167 ALA A O 1
ATOM 1393 N N . ALA A 1 168 ? -4.393 -5.969 -7.279 1.00 92.25 168 ALA A N 1
ATOM 1394 C CA . ALA A 1 168 ? -5.043 -5.171 -8.318 1.00 92.25 168 ALA A CA 1
ATOM 1395 C C . ALA A 1 168 ? -5.581 -3.842 -7.765 1.00 92.25 168 ALA A C 1
ATOM 1397 O O . ALA A 1 168 ? -5.230 -2.783 -8.267 1.00 92.25 168 ALA A O 1
ATOM 1398 N N . ALA A 1 169 ? -6.351 -3.885 -6.673 1.00 94.81 169 ALA A N 1
ATOM 1399 C CA . ALA A 1 169 ? -6.934 -2.686 -6.069 1.00 94.81 169 ALA A CA 1
ATOM 1400 C C . ALA A 1 169 ? -5.871 -1.692 -5.562 1.00 94.81 169 ALA A C 1
ATOM 1402 O O . ALA A 1 169 ? -6.057 -0.481 -5.662 1.00 94.81 169 ALA A O 1
ATOM 1403 N N . ASP A 1 170 ? -4.751 -2.192 -5.034 1.00 94.38 170 ASP A N 1
ATOM 1404 C CA . ASP A 1 170 ? -3.625 -1.372 -4.589 1.00 94.38 170 ASP A CA 1
ATOM 1405 C C . ASP A 1 170 ? -2.904 -0.737 -5.786 1.00 94.38 170 ASP A C 1
ATOM 1407 O O . ASP A 1 170 ? -2.514 0.427 -5.712 1.00 94.38 170 ASP A O 1
ATOM 1411 N N . ASN A 1 171 ? -2.771 -1.458 -6.906 1.00 92.25 171 ASN A N 1
ATOM 1412 C CA . ASN A 1 171 ? -2.235 -0.900 -8.147 1.00 92.25 171 ASN A CA 1
ATOM 1413 C C . ASN A 1 171 ? -3.152 0.187 -8.729 1.00 92.25 171 ASN A C 1
ATOM 1415 O O . ASN A 1 171 ? -2.679 1.281 -9.039 1.00 92.25 171 ASN A O 1
ATOM 1419 N N . ASP A 1 172 ? -4.459 -0.074 -8.777 1.00 95.00 172 ASP A N 1
ATOM 1420 C CA . ASP A 1 172 ? -5.466 0.872 -9.262 1.00 95.00 172 ASP A CA 1
ATOM 1421 C C . ASP A 1 172 ? -5.511 2.143 -8.407 1.00 95.00 172 ASP A C 1
ATOM 1423 O O . ASP A 1 172 ? -5.639 3.253 -8.928 1.00 95.00 172 ASP A O 1
ATOM 1427 N N . ALA A 1 173 ? -5.348 2.017 -7.087 1.00 95.56 173 ALA A N 1
ATOM 1428 C CA . ALA A 1 173 ? -5.290 3.169 -6.193 1.00 95.56 173 ALA A CA 1
ATOM 1429 C C . ALA A 1 173 ? -4.120 4.111 -6.533 1.00 95.56 173 ALA A C 1
ATOM 1431 O O . ALA A 1 173 ? -4.258 5.326 -6.404 1.00 95.56 173 ALA A O 1
ATOM 1432 N N . MET A 1 174 ? -2.996 3.577 -7.020 1.00 95.12 174 MET A N 1
ATOM 1433 C CA . MET A 1 174 ? -1.818 4.359 -7.412 1.00 95.12 174 MET A CA 1
ATOM 1434 C C . MET A 1 174 ? -1.935 5.005 -8.800 1.00 95.12 174 MET A C 1
ATOM 1436 O O . MET A 1 174 ? -1.033 5.742 -9.208 1.00 95.12 174 MET A O 1
ATOM 1440 N N . HIS A 1 175 ? -3.023 4.757 -9.539 1.00 94.88 175 HIS A N 1
ATOM 1441 C CA . HIS A 1 175 ? -3.143 5.107 -10.955 1.00 94.88 175 HIS A CA 1
ATOM 1442 C C . HIS A 1 175 ? -2.838 6.580 -11.251 1.00 94.88 175 HIS A C 1
ATOM 1444 O O . HIS A 1 175 ? -2.082 6.868 -12.179 1.00 94.88 175 HIS A O 1
ATOM 1450 N N . LEU A 1 176 ? -3.345 7.519 -10.437 1.00 95.00 176 LEU A N 1
ATOM 1451 C CA . LEU A 1 176 ? -3.059 8.945 -10.631 1.00 95.00 176 LEU A CA 1
ATOM 1452 C C . LEU A 1 176 ? -1.553 9.230 -10.556 1.00 95.00 176 LEU A C 1
ATOM 1454 O O . LEU A 1 176 ? -1.029 9.970 -11.385 1.00 95.00 176 LEU A O 1
ATOM 1458 N N . GLY A 1 177 ? -0.847 8.631 -9.596 1.00 94.00 177 GLY A N 1
ATOM 1459 C CA . GLY A 1 177 ? 0.600 8.784 -9.462 1.00 94.00 177 GLY A CA 1
ATOM 1460 C C . GLY A 1 177 ? 1.362 8.246 -10.667 1.00 94.00 177 GLY A C 1
ATOM 1461 O O . GLY A 1 177 ? 2.298 8.892 -11.134 1.00 94.00 177 GLY A O 1
ATOM 1462 N N . MET A 1 178 ? 0.920 7.107 -11.202 1.00 91.69 178 MET A N 1
ATOM 1463 C CA . MET A 1 178 ? 1.521 6.469 -12.374 1.00 91.69 178 MET A CA 1
ATOM 1464 C C . MET A 1 178 ? 1.353 7.324 -13.638 1.00 91.69 178 MET A C 1
ATOM 1466 O O . MET A 1 178 ? 2.338 7.680 -14.281 1.00 91.69 178 MET A O 1
ATOM 1470 N N . VAL A 1 179 ? 0.120 7.725 -13.977 1.00 91.75 179 VAL A N 1
ATOM 1471 C CA . VAL A 1 179 ? -0.152 8.472 -15.226 1.00 91.75 179 VAL A CA 1
ATOM 1472 C C . VAL A 1 179 ? 0.383 9.902 -15.196 1.00 91.75 179 VAL A C 1
ATOM 1474 O O . VAL A 1 179 ? 0.655 10.490 -16.240 1.00 91.75 179 VAL A O 1
ATOM 1477 N N . THR A 1 180 ? 0.565 10.467 -14.001 1.00 90.81 180 THR A N 1
ATOM 1478 C CA . THR A 1 180 ? 1.146 11.804 -13.825 1.00 90.81 180 THR A CA 1
ATOM 1479 C C . THR A 1 180 ? 2.653 11.780 -13.588 1.00 90.81 180 THR A C 1
ATOM 1481 O O . THR A 1 180 ? 3.233 12.850 -13.406 1.00 90.81 180 THR A O 1
ATOM 1484 N N . LYS A 1 181 ? 3.285 10.595 -13.616 1.00 89.88 181 LYS A N 1
ATOM 1485 C CA . LYS A 1 181 ? 4.728 10.387 -13.407 1.00 89.88 181 LYS A CA 1
ATOM 1486 C C . LYS A 1 181 ? 5.232 10.814 -12.019 1.00 89.88 181 LYS A C 1
ATOM 1488 O O . LYS A 1 181 ? 6.427 11.015 -11.833 1.00 89.88 181 LYS A O 1
ATOM 1493 N N . ALA A 1 182 ? 4.333 10.921 -11.038 1.00 91.19 182 ALA A N 1
ATOM 1494 C CA . ALA A 1 182 ? 4.692 11.099 -9.627 1.00 91.19 182 ALA A CA 1
ATOM 1495 C C . ALA A 1 182 ? 5.254 9.812 -9.010 1.00 91.19 182 ALA A C 1
ATOM 1497 O O . ALA A 1 182 ? 6.035 9.842 -8.060 1.00 91.19 182 ALA A O 1
ATOM 1498 N N . LEU A 1 183 ? 4.821 8.672 -9.551 1.00 91.75 183 LEU A N 1
ATOM 1499 C CA . LEU A 1 183 ? 5.333 7.349 -9.248 1.00 91.75 183 LEU A CA 1
ATOM 1500 C C . LEU A 1 183 ? 5.946 6.781 -10.520 1.00 91.75 183 LEU A C 1
ATOM 1502 O O . LEU A 1 183 ? 5.282 6.673 -11.549 1.00 91.75 183 LEU A O 1
ATOM 1506 N N . ILE A 1 184 ? 7.217 6.412 -10.433 1.00 87.25 184 ILE A N 1
ATOM 1507 C CA . ILE A 1 184 ? 7.949 5.785 -11.525 1.00 87.25 184 ILE A CA 1
ATOM 1508 C C . ILE A 1 184 ? 8.167 4.333 -11.116 1.00 87.25 184 ILE A C 1
ATOM 1510 O O . ILE A 1 184 ? 8.827 4.056 -10.110 1.00 87.25 184 ILE A O 1
ATOM 1514 N N . ALA A 1 185 ? 7.559 3.406 -11.857 1.00 85.12 185 ALA A N 1
ATOM 1515 C CA . ALA A 1 185 ? 7.793 1.987 -11.641 1.00 85.12 185 ALA A CA 1
ATOM 1516 C C . ALA A 1 185 ? 9.241 1.638 -11.993 1.00 85.12 185 ALA A C 1
ATOM 1518 O O . ALA A 1 185 ? 9.815 2.171 -12.941 1.00 85.12 185 ALA A O 1
ATOM 1519 N N . ILE A 1 186 ? 9.813 0.707 -11.232 1.00 85.75 186 ILE A N 1
ATOM 1520 C CA . ILE A 1 186 ? 11.071 0.066 -11.606 1.00 85.75 186 ILE A CA 1
ATOM 1521 C C . ILE A 1 186 ? 10.841 -0.656 -12.931 1.00 85.75 186 ILE A C 1
ATOM 1523 O O . ILE A 1 186 ? 9.875 -1.414 -13.057 1.00 85.75 186 ILE A O 1
ATOM 1527 N N . PHE A 1 187 ? 11.728 -0.436 -13.898 1.00 82.31 187 PHE A N 1
ATOM 1528 C CA . PHE A 1 187 ? 11.643 -1.117 -15.178 1.00 82.31 187 PHE A CA 1
ATOM 1529 C C . PHE A 1 187 ? 12.474 -2.397 -15.130 1.00 82.31 187 PHE A C 1
ATOM 1531 O O . PHE A 1 187 ? 13.676 -2.372 -14.868 1.00 82.31 187 PHE A O 1
ATOM 1538 N N . PHE A 1 188 ? 11.814 -3.529 -15.364 1.00 85.38 188 PHE A N 1
ATOM 1539 C CA . PHE A 1 188 ? 12.455 -4.831 -15.462 1.00 85.38 188 PHE A CA 1
ATOM 1540 C C . PHE A 1 188 ? 12.038 -5.479 -16.779 1.00 85.38 188 PHE A C 1
ATOM 1542 O O . PHE A 1 188 ? 10.924 -5.983 -16.906 1.00 85.38 188 PHE A O 1
ATOM 1549 N N . ASN A 1 189 ? 12.921 -5.364 -17.770 1.00 82.00 189 ASN A N 1
ATOM 1550 C CA . ASN A 1 189 ? 12.614 -5.682 -19.159 1.00 82.00 189 ASN A CA 1
ATOM 1551 C C . ASN A 1 189 ? 12.186 -7.143 -19.343 1.00 82.00 189 ASN A C 1
ATOM 1553 O O . ASN A 1 189 ? 12.785 -8.022 -18.729 1.00 82.00 189 ASN A O 1
ATOM 1557 N N . GLU A 1 190 ? 11.192 -7.390 -20.202 1.00 83.69 190 GLU A N 1
ATOM 1558 C CA . GLU A 1 190 ? 10.744 -8.734 -20.629 1.00 83.69 190 GLU A CA 1
ATOM 1559 C C . GLU A 1 190 ? 10.318 -9.683 -19.492 1.00 83.69 190 GLU A C 1
ATOM 1561 O O . GLU A 1 190 ? 10.291 -10.907 -19.635 1.00 83.69 190 GLU A O 1
ATOM 1566 N N . HIS A 1 191 ? 9.950 -9.122 -18.343 1.00 88.12 191 HIS A N 1
ATOM 1567 C CA . HIS A 1 191 ? 9.467 -9.879 -17.199 1.00 88.12 191 HIS A CA 1
ATOM 1568 C C . HIS A 1 191 ? 8.125 -9.337 -16.716 1.00 88.12 191 HIS A C 1
ATOM 1570 O O . HIS A 1 191 ? 7.809 -8.155 -16.815 1.00 88.12 191 HIS A O 1
ATOM 1576 N N . THR A 1 192 ? 7.316 -10.223 -16.151 1.00 88.44 192 THR A N 1
ATOM 1577 C CA . THR A 1 192 ? 6.136 -9.870 -15.358 1.00 88.44 192 THR A CA 1
ATOM 1578 C C . THR A 1 192 ? 6.310 -10.364 -13.929 1.00 88.44 192 THR A C 1
ATOM 1580 O O . THR A 1 192 ? 7.240 -11.110 -13.631 1.00 88.44 192 THR A O 1
ATOM 1583 N N . MET A 1 193 ? 5.436 -9.948 -13.020 1.00 90.75 193 MET A N 1
ATOM 1584 C CA . MET A 1 193 ? 5.495 -10.325 -11.613 1.00 90.75 193 MET A CA 1
ATOM 1585 C C . MET A 1 193 ? 4.216 -11.043 -11.193 1.00 90.75 193 MET A C 1
ATOM 1587 O O . MET A 1 193 ? 3.111 -10.566 -11.447 1.00 90.75 193 MET A O 1
ATOM 1591 N N . VAL A 1 194 ? 4.356 -12.177 -10.505 1.00 92.56 194 VAL A N 1
ATOM 1592 C CA . VAL A 1 194 ? 3.209 -12.921 -9.970 1.00 92.56 194 VAL A CA 1
ATOM 1593 C C . VAL A 1 194 ? 2.673 -12.202 -8.737 1.00 92.56 194 VAL A C 1
ATOM 1595 O O . VAL A 1 194 ? 3.240 -12.298 -7.654 1.00 92.56 194 VAL A O 1
ATOM 1598 N N . LEU A 1 195 ? 1.571 -11.473 -8.888 1.00 91.75 195 LEU A N 1
ATOM 1599 C CA . LEU A 1 195 ? 0.885 -10.810 -7.770 1.00 91.75 195 LEU A CA 1
ATOM 1600 C C . LEU A 1 195 ? -0.502 -11.397 -7.489 1.00 91.75 195 LEU A C 1
ATOM 1602 O O . LEU A 1 195 ? -1.034 -11.242 -6.394 1.00 91.75 195 LEU A O 1
ATOM 1606 N N . HIS A 1 196 ? -1.086 -12.098 -8.456 1.00 88.31 196 HIS A N 1
ATOM 1607 C CA . HIS A 1 196 ? -2.379 -12.757 -8.313 1.00 88.31 196 HIS A CA 1
ATOM 1608 C C . HIS A 1 196 ? -2.214 -14.279 -8.300 1.00 88.31 196 HIS A C 1
ATOM 1610 O O . HIS A 1 196 ? -1.265 -14.805 -8.875 1.00 88.31 196 HIS A O 1
ATOM 1616 N N . GLY A 1 197 ? -3.120 -14.987 -7.621 1.00 85.81 197 GLY A N 1
ATOM 1617 C CA . GLY A 1 197 ? -3.102 -16.453 -7.522 1.00 85.81 197 GLY A CA 1
ATOM 1618 C C . GLY A 1 197 ? -2.005 -17.047 -6.627 1.00 85.81 197 GLY A C 1
ATOM 1619 O O . GLY A 1 197 ? -2.117 -18.208 -6.251 1.00 85.81 197 GLY A O 1
ATOM 1620 N N . ALA A 1 198 ? -0.993 -16.264 -6.238 1.00 91.56 198 ALA A N 1
ATOM 1621 C CA . ALA A 1 198 ? 0.020 -16.691 -5.278 1.00 91.56 198 ALA A CA 1
ATOM 1622 C C . ALA A 1 198 ? -0.613 -17.056 -3.928 1.00 91.56 198 ALA A C 1
ATOM 1624 O O . ALA A 1 198 ? -1.518 -16.377 -3.440 1.00 91.56 198 ALA A O 1
ATOM 1625 N N . THR A 1 199 ? -0.104 -18.109 -3.302 1.00 90.38 199 THR A N 1
ATOM 1626 C CA . THR A 1 199 ? -0.566 -18.576 -1.989 1.00 90.38 199 THR A CA 1
ATOM 1627 C C . THR A 1 199 ? 0.482 -18.382 -0.900 1.00 90.38 199 THR A C 1
ATOM 1629 O O . THR A 1 199 ? 0.132 -18.308 0.281 1.00 90.38 199 THR A O 1
ATOM 1632 N N . THR A 1 200 ? 1.750 -18.221 -1.287 1.00 93.56 200 THR A N 1
ATOM 1633 C CA . THR A 1 200 ? 2.877 -18.047 -0.369 1.00 93.56 200 THR A CA 1
ATOM 1634 C C . THR A 1 200 ? 3.693 -16.789 -0.670 1.00 93.56 200 THR A C 1
ATOM 1636 O O . THR A 1 200 ? 3.521 -16.133 -1.702 1.00 93.56 200 THR A O 1
ATOM 1639 N N . ALA A 1 201 ? 4.604 -16.448 0.247 1.00 93.88 201 ALA A N 1
ATOM 1640 C CA . ALA A 1 201 ? 5.525 -15.329 0.069 1.00 93.88 201 ALA A CA 1
ATOM 1641 C C . ALA A 1 201 ? 6.558 -15.603 -1.041 1.00 93.88 201 ALA A C 1
ATOM 1643 O O . ALA A 1 201 ? 7.006 -14.685 -1.718 1.00 93.88 201 ALA A O 1
ATOM 1644 N N . GLU A 1 202 ? 6.935 -16.860 -1.252 1.00 94.12 202 GLU A N 1
ATOM 1645 C CA . GLU A 1 202 ? 7.901 -17.264 -2.277 1.00 94.12 202 GLU A CA 1
ATOM 1646 C C . GLU A 1 202 ? 7.323 -17.120 -3.693 1.00 94.12 202 GLU A C 1
ATOM 1648 O O . GLU A 1 202 ? 8.053 -16.811 -4.636 1.00 94.12 202 GLU A O 1
ATOM 1653 N N . GLU A 1 203 ? 6.015 -17.339 -3.839 1.00 93.94 203 GLU A N 1
ATOM 1654 C CA . GLU A 1 203 ? 5.285 -17.176 -5.099 1.00 93.94 203 GLU A CA 1
ATOM 1655 C C . GLU A 1 203 ? 4.941 -15.710 -5.370 1.00 93.94 203 GLU A C 1
ATOM 1657 O O . GLU A 1 203 ? 5.093 -15.225 -6.492 1.00 93.94 203 GLU A O 1
ATOM 1662 N N . TYR A 1 204 ? 4.478 -14.993 -4.344 1.00 95.19 204 TYR A N 1
ATOM 1663 C CA . TYR A 1 204 ? 4.069 -13.602 -4.475 1.00 95.19 204 TYR A CA 1
ATOM 1664 C C . TYR A 1 204 ? 5.272 -12.691 -4.732 1.00 95.19 204 TYR A C 1
ATOM 1666 O O . TYR A 1 204 ? 6.288 -12.743 -4.045 1.00 95.19 204 TYR A O 1
ATOM 1674 N N . GLY A 1 205 ? 5.159 -11.830 -5.737 1.00 92.62 205 GLY A N 1
ATOM 1675 C CA . GLY A 1 205 ? 6.242 -10.965 -6.185 1.00 92.62 205 GLY A CA 1
ATOM 1676 C C . GLY A 1 205 ? 7.286 -11.669 -7.057 1.00 92.62 205 GLY A C 1
ATOM 1677 O O . GLY A 1 205 ? 8.239 -11.022 -7.484 1.00 92.62 205 GLY A O 1
ATOM 1678 N N . LYS A 1 206 ? 7.143 -12.968 -7.357 1.00 92.94 206 LYS A N 1
ATOM 1679 C CA . LYS A 1 206 ? 8.124 -13.697 -8.169 1.00 92.94 206 LYS A CA 1
ATOM 1680 C C . LYS A 1 206 ? 8.153 -13.152 -9.605 1.00 92.94 206 LYS A C 1
ATOM 1682 O O . LYS A 1 206 ? 7.112 -13.169 -10.268 1.00 92.94 206 LYS A O 1
ATOM 1687 N N . PRO A 1 207 ? 9.317 -12.710 -10.116 1.00 91.75 207 PRO A N 1
ATOM 1688 C CA . PRO A 1 207 ? 9.442 -12.336 -11.517 1.00 91.75 207 PRO A CA 1
ATOM 1689 C C . PRO A 1 207 ? 9.391 -13.570 -12.426 1.00 91.75 207 PRO A C 1
ATOM 1691 O O . PRO A 1 207 ? 9.996 -14.599 -12.115 1.00 91.75 207 PRO A O 1
ATOM 1694 N N . VAL A 1 208 ? 8.696 -13.453 -13.552 1.00 89.69 208 VAL A N 1
ATOM 1695 C CA . VAL A 1 208 ? 8.541 -14.484 -14.580 1.00 89.69 208 VAL A CA 1
ATOM 1696 C C . VAL A 1 208 ? 8.897 -13.874 -15.924 1.00 89.69 208 VAL A C 1
ATOM 1698 O O . VAL A 1 208 ? 8.330 -12.860 -16.323 1.00 89.69 208 VAL A O 1
ATOM 1701 N N . ASP A 1 209 ? 9.840 -14.508 -16.601 1.00 87.56 209 ASP A N 1
ATOM 1702 C CA . ASP A 1 209 ? 10.285 -14.140 -17.938 1.00 87.56 209 ASP A CA 1
ATOM 1703 C C . ASP A 1 209 ? 9.190 -14.418 -18.986 1.00 87.56 209 ASP A C 1
ATOM 1705 O O . ASP A 1 209 ? 8.513 -15.453 -18.939 1.00 87.56 209 ASP A O 1
ATOM 1709 N N . TRP A 1 210 ? 8.992 -13.496 -19.930 1.00 83.19 210 TRP A N 1
ATOM 1710 C CA . TRP A 1 210 ? 7.941 -13.605 -20.946 1.00 83.19 210 TRP A CA 1
ATOM 1711 C C . TRP A 1 210 ? 8.155 -14.767 -21.921 1.00 83.19 210 TRP A C 1
ATOM 1713 O O . TRP A 1 210 ? 7.173 -15.384 -22.343 1.00 83.19 210 TRP A O 1
ATOM 1723 N N . THR A 1 211 ? 9.401 -15.142 -22.227 1.00 77.75 211 THR A N 1
ATOM 1724 C CA . THR A 1 211 ? 9.691 -16.289 -23.108 1.00 77.75 211 THR A CA 1
ATOM 1725 C C . THR A 1 211 ? 9.192 -17.593 -22.488 1.00 77.75 211 THR A C 1
ATOM 1727 O O . THR A 1 211 ? 8.648 -18.462 -23.175 1.00 77.75 211 THR A O 1
ATOM 1730 N N . HIS A 1 212 ? 9.270 -17.702 -21.159 1.00 62.72 212 HIS A N 1
ATOM 1731 C CA . HIS A 1 212 ? 8.731 -18.837 -20.419 1.00 62.72 212 HIS A CA 1
ATOM 1732 C C . HIS A 1 212 ? 7.195 -18.877 -20.448 1.00 62.72 212 HIS A C 1
ATOM 1734 O O . HIS A 1 212 ? 6.602 -19.951 -20.558 1.00 62.72 212 HIS A O 1
ATOM 1740 N N . ILE A 1 213 ? 6.533 -17.716 -20.421 1.00 61.47 213 ILE A N 1
ATOM 1741 C CA . ILE A 1 213 ? 5.067 -17.617 -20.533 1.00 61.47 213 ILE A CA 1
ATOM 1742 C C . ILE A 1 213 ? 4.601 -18.027 -21.930 1.00 61.47 213 ILE A C 1
ATOM 1744 O O . ILE A 1 213 ? 3.624 -18.767 -22.060 1.00 61.47 213 ILE A O 1
ATOM 1748 N N . GLN A 1 214 ? 5.319 -17.610 -22.974 1.00 59.69 214 GLN A N 1
ATOM 1749 C CA . GLN A 1 214 ? 5.006 -17.998 -24.346 1.00 59.69 214 GLN A CA 1
ATOM 1750 C C . GLN A 1 214 ? 5.121 -19.516 -24.537 1.00 59.69 214 GLN A C 1
ATOM 1752 O O . GLN A 1 214 ? 4.248 -20.116 -25.163 1.00 59.69 214 GLN A O 1
ATOM 1757 N N . MET A 1 215 ? 6.116 -20.168 -23.927 1.00 54.25 215 MET A N 1
ATOM 1758 C CA . MET A 1 215 ? 6.223 -21.634 -23.922 1.00 54.25 215 MET A CA 1
ATOM 1759 C C . MET A 1 215 ? 5.057 -22.320 -23.194 1.00 54.25 215 MET A C 1
ATOM 1761 O O . MET A 1 215 ? 4.564 -23.335 -23.681 1.00 54.25 215 MET A O 1
ATOM 1765 N N . LEU A 1 216 ? 4.568 -21.770 -22.076 1.00 54.12 216 LEU A N 1
ATOM 1766 C CA . LEU A 1 216 ? 3.413 -22.318 -21.349 1.00 54.12 216 LEU A CA 1
ATOM 1767 C C . LEU A 1 216 ? 2.106 -22.167 -22.136 1.00 54.12 216 LEU A C 1
ATOM 1769 O O . LEU A 1 216 ? 1.336 -23.119 -22.231 1.00 54.12 216 LEU A O 1
ATOM 1773 N N . LEU A 1 217 ? 1.871 -21.008 -22.755 1.00 52.56 217 LEU A N 1
ATOM 1774 C CA . LEU A 1 217 ? 0.695 -20.791 -23.602 1.00 52.56 217 LEU A CA 1
ATOM 1775 C C . LEU A 1 217 ? 0.738 -21.681 -24.848 1.00 52.56 217 LEU A C 1
ATOM 1777 O O . LEU A 1 217 ? -0.256 -22.321 -25.185 1.00 52.56 217 LEU A O 1
ATOM 1781 N N . THR A 1 218 ? 1.906 -21.810 -25.479 1.00 51.12 218 THR A N 1
ATOM 1782 C CA . THR A 1 218 ? 2.085 -22.688 -26.641 1.00 51.12 218 THR A CA 1
ATOM 1783 C C . THR A 1 218 ? 1.946 -24.162 -26.238 1.00 51.12 218 THR A C 1
ATOM 1785 O O . THR A 1 218 ? 1.268 -24.921 -26.924 1.00 51.12 218 THR A O 1
ATOM 1788 N N . GLY A 1 219 ? 2.485 -24.577 -25.088 1.00 42.28 219 GLY A N 1
ATOM 1789 C CA . GLY A 1 219 ? 2.334 -25.929 -24.539 1.00 42.28 219 GLY A CA 1
ATOM 1790 C C . GLY A 1 219 ? 0.891 -26.290 -24.165 1.00 42.28 219 GLY A C 1
ATOM 1791 O O . GLY A 1 219 ? 0.456 -27.402 -24.450 1.00 42.28 219 GLY A O 1
ATOM 1792 N N . CYS A 1 220 ? 0.108 -25.354 -23.620 1.00 39.44 220 CYS A N 1
ATOM 1793 C CA . CYS A 1 220 ? -1.324 -25.544 -23.349 1.00 39.44 220 CYS A CA 1
ATOM 1794 C C . CYS A 1 220 ? -2.165 -25.664 -24.635 1.00 39.44 220 CYS A C 1
ATOM 1796 O O . CYS A 1 220 ? -3.135 -26.427 -24.669 1.00 39.44 220 CYS A O 1
ATOM 1798 N N . ILE A 1 221 ? -1.769 -24.971 -25.710 1.00 42.47 221 ILE A N 1
ATOM 1799 C CA . ILE A 1 221 ? -2.407 -25.089 -27.033 1.00 42.47 221 ILE A CA 1
ATOM 1800 C C . ILE A 1 221 ? -2.103 -26.460 -27.669 1.00 42.47 221 ILE A C 1
ATOM 1802 O O . ILE A 1 221 ? -2.987 -27.061 -28.276 1.00 42.47 221 ILE A O 1
ATOM 1806 N N . HIS A 1 222 ? -0.901 -27.014 -27.472 1.00 38.84 222 HIS A N 1
ATOM 1807 C CA . HIS A 1 222 ? -0.542 -28.348 -27.983 1.00 38.84 222 HIS A CA 1
ATOM 1808 C C . HIS A 1 222 ? -1.017 -29.503 -27.075 1.00 38.84 222 HIS A C 1
ATOM 1810 O O . HIS A 1 222 ? -1.271 -30.604 -27.560 1.00 38.84 222 HIS A O 1
ATOM 1816 N N . GLY A 1 223 ? -1.191 -29.262 -25.771 1.00 38.06 223 GLY A N 1
ATOM 1817 C CA . GLY A 1 223 ? -1.667 -30.244 -24.788 1.00 38.06 223 GLY A CA 1
ATOM 1818 C C . GLY A 1 223 ? -3.178 -30.499 -24.802 1.00 38.06 223 GLY A C 1
ATOM 1819 O O . GLY A 1 223 ? -3.634 -31.450 -24.175 1.00 38.06 223 GLY A O 1
ATOM 1820 N N . SER A 1 224 ? -3.951 -29.695 -25.539 1.00 39.16 224 SER A N 1
ATOM 1821 C CA . SER A 1 224 ? -5.415 -29.828 -25.637 1.00 39.16 224 SER A CA 1
ATOM 1822 C C . SER A 1 224 ? -5.892 -30.608 -26.874 1.00 39.16 224 SER A C 1
ATOM 1824 O O . SER A 1 224 ? -7.092 -30.795 -27.041 1.00 39.16 224 SER A O 1
ATOM 1826 N N . ASN A 1 225 ? -4.978 -31.096 -27.727 1.00 34.38 225 ASN A N 1
ATOM 1827 C CA . ASN A 1 225 ? -5.320 -31.779 -28.987 1.00 34.38 225 ASN A CA 1
ATOM 1828 C C . ASN A 1 225 ? -4.840 -33.241 -29.100 1.00 34.38 225 ASN A C 1
ATOM 1830 O O . ASN A 1 225 ? -5.035 -33.851 -30.149 1.00 34.38 225 ASN A O 1
ATOM 1834 N N . SER A 1 226 ? -4.240 -33.848 -28.065 1.00 37.44 226 SER A N 1
ATOM 1835 C CA . SER A 1 226 ? -3.695 -35.219 -28.183 1.00 37.44 226 SER A CA 1
ATOM 1836 C C . SER A 1 226 ? -4.587 -36.348 -27.643 1.00 37.44 226 SER A C 1
ATOM 1838 O O . SER A 1 226 ? -4.222 -37.516 -27.778 1.00 37.44 226 SER A O 1
ATOM 1840 N N . SER A 1 227 ? -5.772 -36.050 -27.098 1.00 33.72 227 SER A N 1
ATOM 1841 C CA . SER A 1 227 ? -6.670 -37.060 -26.503 1.00 33.72 227 SER A CA 1
ATOM 1842 C C . SER A 1 227 ? -8.027 -37.243 -27.203 1.00 33.72 227 SER A C 1
ATOM 1844 O O . SER A 1 227 ? 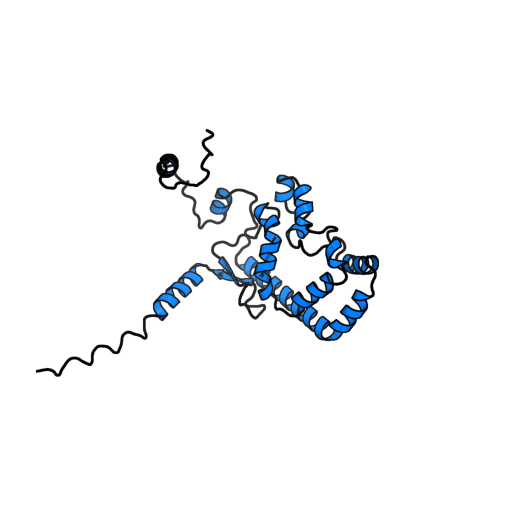-8.851 -38.005 -26.708 1.00 33.72 227 SER A O 1
ATOM 1846 N N . LEU A 1 228 ? -8.263 -36.634 -28.375 1.00 34.91 228 LEU A N 1
ATOM 1847 C CA . LEU A 1 228 ? -9.540 -36.757 -29.112 1.00 34.91 228 LEU A CA 1
ATOM 1848 C C . LEU A 1 228 ? -9.417 -37.164 -30.594 1.00 34.91 228 LEU A C 1
ATOM 1850 O O . LEU A 1 228 ? -10.349 -36.967 -31.367 1.00 34.91 228 LEU A O 1
ATOM 1854 N N . VAL A 1 229 ? -8.310 -37.793 -31.005 1.00 36.09 229 VAL A N 1
ATOM 1855 C CA . VAL A 1 229 ? -8.185 -38.389 -32.354 1.00 36.09 229 VAL A CA 1
ATOM 1856 C C . VAL A 1 229 ? -7.579 -39.791 -32.279 1.00 36.09 229 VAL A C 1
ATOM 1858 O O . VAL A 1 229 ? -6.517 -40.055 -32.832 1.00 36.09 229 VAL A O 1
ATOM 1861 N N . LYS A 1 230 ? -8.240 -40.704 -31.563 1.00 34.97 230 LYS A N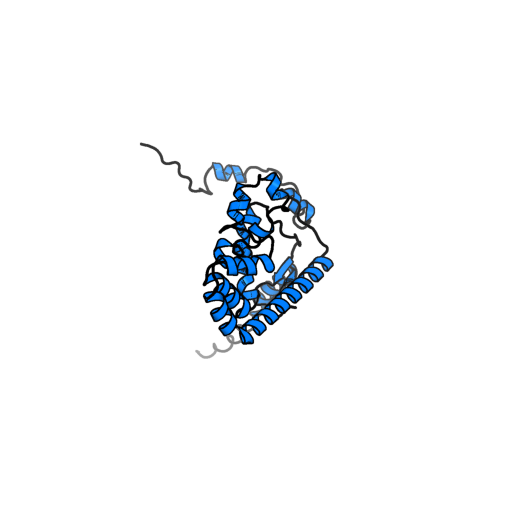 1
ATOM 1862 C CA . LYS A 1 230 ? -8.070 -42.160 -31.719 1.00 34.97 230 LYS A CA 1
ATOM 1863 C C . LYS A 1 230 ? -9.366 -42.873 -31.324 1.00 34.97 230 LYS A C 1
ATOM 1865 O O . LYS A 1 230 ? -9.380 -43.522 -30.295 1.00 34.97 230 LYS A O 1
ATOM 1870 N N . ASP A 1 231 ? -10.447 -42.683 -32.088 1.00 35.41 231 ASP A N 1
ATOM 1871 C CA . ASP A 1 231 ? -11.574 -43.643 -32.139 1.00 35.41 231 ASP A CA 1
ATOM 1872 C C . ASP A 1 231 ? -12.620 -43.286 -33.215 1.00 35.41 231 ASP A C 1
ATOM 1874 O O . ASP A 1 231 ? -13.810 -43.120 -32.962 1.00 35.41 231 ASP A O 1
ATOM 1878 N N . SER A 1 232 ? -12.185 -43.160 -34.471 1.00 31.58 232 SER A N 1
ATOM 1879 C CA . SER A 1 232 ? -13.112 -42.994 -35.606 1.00 31.58 232 SER A CA 1
ATOM 1880 C C . SER A 1 232 ? -12.733 -43.802 -36.852 1.00 31.58 232 SER A C 1
ATOM 1882 O O . SER A 1 232 ? -13.201 -43.514 -37.949 1.00 31.58 232 SER A O 1
ATOM 1884 N N . SER A 1 233 ? -11.947 -44.874 -36.697 1.00 34.59 233 SER A N 1
ATOM 1885 C CA . SER A 1 233 ? -11.557 -45.771 -37.801 1.00 34.59 233 SER A CA 1
ATOM 1886 C C . SER A 1 233 ? -12.034 -47.221 -37.642 1.00 34.59 233 SER A C 1
ATOM 1888 O O . SER A 1 233 ? -11.373 -48.144 -38.108 1.00 34.59 233 SER A O 1
ATOM 1890 N N . SER A 1 234 ? -13.178 -47.451 -36.994 1.00 37.81 234 SER A N 1
ATOM 1891 C CA . SER A 1 234 ? -13.774 -48.790 -36.891 1.00 37.81 234 SER A CA 1
ATOM 1892 C C . SER A 1 234 ? -15.300 -48.714 -36.836 1.00 37.81 234 SER A C 1
ATOM 1894 O O . SER A 1 234 ? -15.884 -48.943 -35.785 1.00 37.81 234 SER A O 1
ATOM 1896 N N . LEU A 1 235 ? -15.945 -48.370 -37.955 1.00 36.28 235 LEU A N 1
ATOM 1897 C CA . LEU A 1 235 ? -17.353 -48.692 -38.250 1.00 36.28 235 LEU A CA 1
ATOM 1898 C C . LEU A 1 235 ? -17.686 -48.199 -39.665 1.00 36.28 235 LEU A C 1
ATOM 1900 O O . LEU A 1 235 ? -18.272 -47.142 -39.836 1.00 36.28 235 LEU A O 1
ATOM 1904 N N . ASN A 1 236 ? -17.240 -48.939 -40.684 1.00 32.75 236 ASN A N 1
ATOM 1905 C CA . ASN A 1 236 ? -17.808 -48.917 -42.040 1.00 32.75 236 ASN A CA 1
ATOM 1906 C C . ASN A 1 236 ? -17.307 -50.140 -42.823 1.00 32.75 236 ASN A C 1
ATOM 1908 O O . ASN A 1 236 ? -16.501 -50.042 -43.738 1.00 32.75 236 ASN A O 1
ATOM 1912 N N . HIS A 1 237 ? -17.776 -51.322 -42.424 1.00 34.06 237 HIS A N 1
ATOM 1913 C CA . HIS A 1 237 ? -17.836 -52.492 -43.299 1.00 34.06 237 HIS A CA 1
ATOM 1914 C C . HIS A 1 237 ? -18.955 -53.400 -42.795 1.00 34.06 237 HIS A C 1
ATOM 1916 O O . HIS A 1 237 ? -18.746 -54.173 -41.863 1.00 34.06 237 HIS A O 1
ATOM 1922 N N . ARG A 1 238 ? -20.151 -53.233 -43.375 1.00 32.69 238 ARG A N 1
ATOM 1923 C CA . ARG A 1 238 ? -21.242 -54.221 -43.518 1.00 32.69 238 ARG A CA 1
ATOM 1924 C C . ARG A 1 238 ? -22.489 -53.506 -44.039 1.00 32.69 238 ARG A C 1
ATOM 1926 O O . ARG A 1 238 ? -23.384 -53.200 -43.268 1.00 32.69 238 ARG A O 1
ATOM 1933 N N . LEU A 1 239 ? -22.505 -53.234 -45.340 1.00 31.62 239 LEU A N 1
ATOM 1934 C CA . LEU A 1 239 ? -23.706 -53.192 -46.179 1.00 31.62 239 LEU A CA 1
ATOM 1935 C C . LEU A 1 239 ? -23.253 -53.451 -47.624 1.00 31.62 239 LEU A C 1
ATOM 1937 O O . LEU A 1 239 ? -22.927 -52.530 -48.368 1.00 31.62 239 LEU A O 1
ATOM 1941 N N . ALA A 1 240 ? -23.154 -54.737 -47.944 1.00 32.97 240 ALA A N 1
ATOM 1942 C CA . ALA A 1 240 ? -23.401 -55.356 -49.241 1.00 32.97 240 ALA A CA 1
ATOM 1943 C C . ALA A 1 240 ? -23.731 -56.824 -48.951 1.00 32.97 240 ALA A C 1
ATOM 1945 O O . ALA A 1 240 ? -22.977 -57.426 -48.148 1.00 32.97 240 ALA A O 1
#

Secondary structure (DSSP, 8-state):
-------S--TTSHHHHHHHH---------TTSHHHHHHHH-SSPPP---HHHHHHHHHHHHHHHHHHHHHHHHHHHHHHHHHHHHHHTS-HHHHHHHHHHH-TT---SSSHHHHHHHHS-HHHHHH--SSHHHHH-TT--HHHHTSTTHHHHHHHHHHHS-GGGTHHHHHHHTHHHHHTTSS-PPP-TTEEEE-SS--STTTTTEEEEHHHHHHHHHHHHHHTSSSSSSS-SS------

pLDDT: mean 83.35, std 19.15, range [31.58, 98.5]

Radius of gyration: 26.7 Å; chains: 1; bounding box: 48×80×72 Å